Protein AF-A0A3R6ED76-F1 (afdb_monomer)

pLDDT: mean 78.4, std 20.8, range [27.22, 97.56]

Secondary structure (DSSP, 8-state):
-------------------------------------------SSSEEEEE-S-HHHHHHHHHHHHHHHGGGSEEEEESSHHHHHHHHHHH--SEEEEES--SSS-HHHHHHHS--TTSEEEEEESS-GGGHHHHHHHT-SEEEESS--HHHHHHHTT--------THHHHGGGTT-HHHHHHHHHHHHHHHHHHHHHHHHHHHSSS--HHHHHHHHHHHHHHHHHTT-TTHHHHHHTSTTTTTSS-HHHHHHHHHHHHHHHHHHHHHHHT-

Solvent-accessible surface area (backbone atoms only — not comparable to full-atom values): 16264 Å² total; per-residue (Å²): 135,79,86,92,81,91,87,84,88,85,91,85,90,85,86,83,83,90,89,80,91,84,87,84,90,80,94,72,87,79,74,82,78,78,77,80,71,79,72,66,60,84,64,88,48,59,28,37,37,40,39,34,64,52,63,67,59,43,51,51,52,52,52,52,50,42,71,76,48,47,89,72,40,50,78,46,81,26,61,48,69,69,55,42,55,50,43,48,70,76,67,60,40,18,34,34,43,34,38,38,82,42,93,90,58,44,31,71,62,48,50,69,73,52,94,47,95,77,28,52,33,30,39,29,39,78,64,68,79,83,52,50,83,50,44,57,72,52,66,32,76,50,74,50,49,53,89,71,55,72,55,61,55,20,57,72,62,40,41,79,61,77,53,66,50,41,54,67,63,61,44,60,78,26,81,81,41,70,66,53,33,46,53,55,49,58,48,52,55,49,56,52,48,56,47,44,52,56,51,52,57,45,71,70,42,96,65,70,55,60,71,62,49,7,59,46,22,56,66,42,44,63,57,38,59,60,22,58,38,91,40,60,68,42,28,52,50,35,13,72,92,37,43,83,81,57,55,71,71,56,52,57,50,42,49,49,52,42,48,50,53,47,52,52,46,51,50,54,59,75,75,104

Radius of gyration: 30.42 Å; Cα contacts (8 Å, |Δi|>4): 310; chains: 1; bounding box: 80×36×106 Å

Structure (mmCIF, N/CA/C/O backbone):
data_AF-A0A3R6ED76-F1
#
_entry.id   AF-A0A3R6ED76-F1
#
loop_
_atom_site.group_PDB
_atom_site.id
_atom_site.type_symbol
_atom_site.label_atom_id
_atom_site.label_alt_id
_atom_site.label_comp_id
_atom_site.label_asym_id
_atom_site.label_entity_id
_atom_site.label_seq_id
_atom_site.pdbx_PDB_ins_code
_atom_site.Cartn_x
_atom_site.Cartn_y
_atom_site.Cartn_z
_atom_site.occupancy
_atom_site.B_iso_or_equiv
_atom_site.auth_seq_id
_atom_site.auth_comp_id
_atom_site.auth_asym_id
_atom_site.auth_atom_id
_atom_site.pdbx_PDB_model_num
ATOM 1 N N . MET A 1 1 ? -46.376 7.591 -80.228 1.00 40.09 1 MET A N 1
ATOM 2 C CA . MET A 1 1 ? -45.382 7.466 -79.148 1.00 40.09 1 MET A CA 1
ATOM 3 C C . MET A 1 1 ? -46.003 8.119 -77.915 1.00 40.09 1 MET A C 1
ATOM 5 O O . MET A 1 1 ? -45.544 9.166 -77.484 1.00 40.09 1 MET A O 1
ATOM 9 N N . GLU A 1 2 ? -47.232 7.738 -77.541 1.00 35.59 2 GLU A N 1
ATOM 10 C CA . GLU A 1 2 ? -47.637 6.434 -76.946 1.00 35.59 2 GLU A CA 1
ATOM 11 C C . GLU A 1 2 ? -47.070 6.358 -75.518 1.00 35.59 2 GLU A C 1
ATOM 13 O O . GLU A 1 2 ? -45.856 6.309 -75.351 1.00 35.59 2 GLU A O 1
ATOM 18 N N . GLU A 1 3 ? -47.864 6.724 -74.507 1.00 31.62 3 GLU A N 1
ATOM 19 C CA . GLU A 1 3 ? -48.894 5.907 -73.812 1.00 31.62 3 GLU A CA 1
ATOM 20 C C . GLU A 1 3 ? -48.251 5.002 -72.739 1.00 31.62 3 GLU A C 1
ATOM 22 O O . GLU A 1 3 ? -47.270 4.330 -73.030 1.00 31.62 3 GLU A O 1
ATOM 27 N N . SER A 1 4 ? -48.607 5.004 -71.446 1.00 31.44 4 SER A N 1
ATOM 28 C CA . SER A 1 4 ? -49.873 5.166 -70.683 1.00 31.44 4 SER A CA 1
ATOM 29 C C . SER A 1 4 ? -50.381 3.815 -70.166 1.00 31.44 4 SER A C 1
ATOM 31 O O . SER A 1 4 ? -50.920 3.042 -70.947 1.00 31.44 4 SER A O 1
ATOM 33 N N . GLN A 1 5 ? -50.214 3.579 -68.856 1.00 33.00 5 GLN A N 1
ATOM 34 C CA . GLN A 1 5 ? -50.895 2.639 -67.928 1.00 33.00 5 GLN A CA 1
ATOM 35 C C . GLN A 1 5 ? -49.967 2.493 -66.697 1.00 3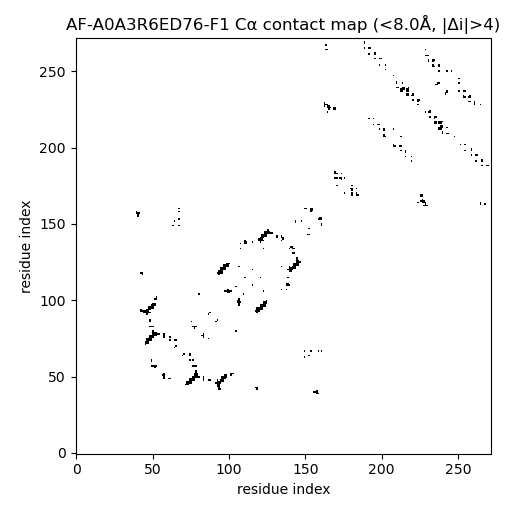3.00 5 GLN A C 1
ATOM 37 O O . GLN A 1 5 ? -48.760 2.360 -66.874 1.00 33.00 5 GLN A O 1
ATOM 42 N N . GLU A 1 6 ? -50.344 2.634 -65.422 1.00 33.19 6 GLU A N 1
ATOM 43 C CA . GLU A 1 6 ? -51.615 2.464 -64.688 1.00 33.19 6 GLU A CA 1
ATOM 44 C C . GLU A 1 6 ? -52.043 1.000 -64.475 1.00 33.19 6 GLU A C 1
ATOM 46 O O . GLU A 1 6 ? -52.633 0.397 -65.362 1.00 33.19 6 GLU A O 1
ATOM 51 N N . MET A 1 7 ? -51.771 0.451 -63.277 1.00 30.36 7 MET A N 1
ATOM 52 C CA . MET A 1 7 ? -52.770 -0.132 -62.351 1.00 30.36 7 MET A CA 1
ATOM 53 C C . MET A 1 7 ? -52.128 -0.807 -61.116 1.00 30.36 7 MET A C 1
ATOM 55 O O . MET A 1 7 ? -50.976 -1.232 -61.126 1.00 30.36 7 MET A O 1
ATOM 59 N N . ALA A 1 8 ? -52.927 -0.920 -60.054 1.00 32.34 8 ALA A N 1
ATOM 60 C CA . ALA A 1 8 ? -52.771 -1.766 -58.859 1.00 32.34 8 ALA A CA 1
ATOM 61 C C . ALA A 1 8 ? -54.209 -2.186 -58.428 1.00 32.34 8 ALA A C 1
ATOM 63 O O . ALA A 1 8 ? -55.141 -1.838 -59.158 1.00 32.34 8 ALA A O 1
ATOM 64 N N . PRO A 1 9 ? -54.494 -2.788 -57.251 1.00 48.16 9 PRO A N 1
ATOM 65 C CA . PRO A 1 9 ? -53.722 -3.663 -56.356 1.00 48.16 9 PRO A CA 1
ATOM 66 C C . PRO A 1 9 ? -54.467 -5.009 -56.074 1.00 48.16 9 PRO A C 1
ATOM 68 O O . PRO A 1 9 ? -55.555 -5.247 -56.589 1.00 48.16 9 PRO A O 1
ATOM 71 N N . SER A 1 10 ? -53.946 -5.852 -55.169 1.00 28.86 10 SER A N 1
ATOM 72 C CA . SER A 1 10 ? -54.725 -6.889 -54.444 1.00 28.86 10 SER A CA 1
ATOM 73 C C . SER A 1 10 ? -53.958 -7.323 -53.179 1.00 28.86 10 SER A C 1
ATOM 75 O O . SER A 1 10 ? -52.858 -7.851 -53.307 1.00 28.86 10 SER A O 1
ATOM 77 N N . GLU A 1 11 ? -54.324 -6.960 -51.943 1.00 29.72 11 GLU A N 1
ATOM 78 C CA . GLU A 1 11 ? -55.509 -7.324 -51.126 1.00 29.72 11 GLU A CA 1
ATOM 79 C C . GLU A 1 11 ? -55.620 -8.800 -50.678 1.00 29.72 11 GLU A C 1
ATOM 81 O O . GLU A 1 11 ? -56.288 -9.599 -51.326 1.00 29.72 11 GLU A O 1
ATOM 86 N N . VAL A 1 12 ? -55.098 -9.092 -49.475 1.00 30.53 12 VAL A N 1
ATOM 87 C CA . VAL A 1 12 ? -55.730 -9.903 -48.400 1.00 30.53 12 VAL A CA 1
ATOM 88 C C . VAL A 1 12 ? -55.232 -9.271 -47.077 1.00 30.53 12 VAL A C 1
ATOM 90 O O . VAL A 1 12 ? -54.021 -9.198 -46.910 1.00 30.53 12 VAL A O 1
ATOM 93 N N . LYS A 1 13 ? -55.978 -8.629 -46.158 1.00 29.70 13 LYS A N 1
ATOM 94 C CA . LYS A 1 13 ? -57.313 -8.796 -45.526 1.00 29.70 13 LYS A CA 1
ATOM 95 C C . LYS A 1 13 ? -57.444 -9.930 -44.493 1.00 29.70 13 LYS A C 1
ATOM 97 O O . LYS A 1 13 ? -58.075 -10.939 -44.797 1.00 29.70 13 LYS A O 1
ATOM 102 N N . HIS A 1 14 ? -57.030 -9.676 -43.243 1.00 30.52 14 HIS A N 1
ATOM 103 C CA . HIS A 1 14 ? -57.994 -9.473 -42.136 1.00 30.52 14 HIS A CA 1
ATOM 104 C C . HIS A 1 14 ? -57.372 -8.888 -40.847 1.00 30.52 14 HIS A C 1
ATOM 106 O O . HIS A 1 14 ? -56.314 -9.324 -40.409 1.00 30.52 14 HIS A O 1
ATOM 112 N N . ASP A 1 15 ? -58.096 -7.934 -40.257 1.00 34.16 15 ASP A N 1
ATOM 113 C CA . ASP A 1 15 ? -58.075 -7.502 -38.839 1.00 34.16 15 ASP A CA 1
ATOM 114 C C . ASP A 1 15 ? -59.202 -8.292 -38.085 1.00 34.16 15 ASP A C 1
ATOM 116 O O . ASP A 1 15 ? -59.874 -9.072 -38.779 1.00 34.16 15 ASP A O 1
ATOM 120 N N . PRO A 1 16 ? -59.505 -8.162 -36.760 1.00 39.00 16 PRO A N 1
ATOM 121 C CA . PRO A 1 16 ? -59.353 -6.971 -35.905 1.00 39.00 16 PRO A CA 1
ATOM 122 C C . PRO A 1 16 ? -58.839 -7.178 -34.450 1.00 39.00 16 PRO A C 1
ATOM 124 O O . PRO A 1 16 ? -58.625 -8.289 -33.968 1.00 39.00 16 PRO A O 1
ATOM 127 N N . SER A 1 17 ? -58.717 -6.044 -33.745 1.00 33.97 17 SER A N 1
ATOM 128 C CA . SER A 1 17 ? -58.561 -5.835 -32.281 1.00 33.97 17 SER A CA 1
ATOM 129 C C . SER A 1 17 ? -59.895 -6.072 -31.500 1.00 33.97 17 SER A C 1
ATOM 131 O O . SER A 1 17 ? -60.815 -6.607 -32.130 1.00 33.97 17 SER A O 1
ATOM 133 N N . PRO A 1 18 ? -60.112 -5.682 -30.204 1.00 42.22 18 PRO A N 1
ATOM 134 C CA . PRO A 1 18 ? -59.333 -4.882 -29.221 1.00 42.22 18 PRO A CA 1
ATOM 135 C C . PRO A 1 18 ? -58.827 -5.764 -28.035 1.00 42.22 18 PRO A C 1
ATOM 137 O O . PRO A 1 18 ? -58.246 -6.795 -28.352 1.00 42.22 18 PRO A O 1
ATOM 140 N N . ASP A 1 19 ? -58.892 -5.528 -26.706 1.00 27.22 19 ASP A N 1
ATOM 141 C CA . ASP A 1 19 ? -59.499 -4.540 -25.772 1.00 27.22 19 ASP A CA 1
ATOM 142 C C . ASP A 1 19 ? -58.931 -4.791 -24.338 1.00 27.22 19 ASP A C 1
ATOM 144 O O . ASP A 1 19 ? -58.593 -5.941 -24.062 1.00 27.22 19 ASP A O 1
ATOM 148 N N . SER A 1 20 ? -58.827 -3.892 -23.340 1.00 28.47 20 SER A N 1
ATOM 149 C CA . SER A 1 20 ? -58.635 -2.422 -23.222 1.00 28.47 20 SER A CA 1
ATOM 150 C C . SER A 1 20 ? -58.155 -2.089 -21.770 1.00 28.47 20 SER A C 1
ATOM 152 O O . SER A 1 20 ? -57.850 -3.020 -21.026 1.00 28.47 20 SER A O 1
ATOM 154 N N . ALA A 1 21 ? -58.116 -0.800 -21.358 1.00 30.56 21 ALA A N 1
ATOM 155 C CA . ALA A 1 21 ? -57.773 -0.280 -20.005 1.00 30.56 21 ALA A CA 1
ATOM 156 C C . ALA A 1 21 ? -56.323 -0.531 -19.498 1.00 30.56 21 ALA A C 1
ATOM 158 O O . ALA A 1 21 ? -55.644 -1.441 -19.949 1.00 30.56 21 ALA A O 1
ATOM 159 N N . GLN A 1 22 ? -55.783 0.142 -18.477 1.00 29.73 22 GLN A N 1
ATOM 160 C CA . GLN A 1 22 ? -55.690 1.547 -18.030 1.00 29.73 22 GLN A CA 1
ATOM 161 C C . GLN A 1 22 ? -54.836 1.526 -16.730 1.00 29.73 22 GLN A C 1
ATOM 163 O O . GLN A 1 22 ? -54.699 0.481 -16.103 1.00 29.73 22 GLN A O 1
ATOM 168 N N . ASP A 1 23 ? -54.333 2.693 -16.317 1.00 29.03 23 ASP A N 1
ATOM 169 C CA . ASP A 1 23 ? -53.875 3.046 -14.957 1.00 29.03 23 ASP A CA 1
ATOM 170 C C . ASP A 1 23 ? -52.508 2.584 -14.375 1.00 29.03 23 ASP A C 1
ATOM 172 O O . ASP A 1 23 ? -52.322 1.478 -13.882 1.00 29.03 23 ASP A O 1
ATOM 176 N N . LYS A 1 24 ? -51.656 3.619 -14.232 1.00 32.53 24 LYS A N 1
ATOM 177 C CA . LYS A 1 24 ? -50.989 4.093 -12.993 1.00 32.53 24 LYS A CA 1
ATOM 178 C C . LYS A 1 24 ? -49.644 3.517 -12.502 1.00 32.53 24 LYS A C 1
ATOM 180 O O . LYS A 1 24 ? -49.456 2.334 -12.279 1.00 32.53 24 LYS A O 1
ATOM 185 N N . GLU A 1 25 ? -48.784 4.496 -12.183 1.00 29.42 25 GLU A N 1
ATOM 186 C CA . GLU A 1 25 ? -47.885 4.589 -11.015 1.00 29.42 25 GLU A CA 1
ATOM 187 C C . GLU A 1 25 ? -46.897 3.438 -10.742 1.00 29.42 25 GLU A C 1
ATOM 189 O O . GLU A 1 25 ? -47.211 2.434 -10.116 1.00 29.42 25 GLU A O 1
ATOM 194 N N . GLY A 1 26 ? -45.629 3.674 -11.104 1.00 28.05 26 GLY A N 1
ATOM 195 C CA . GLY A 1 26 ? -44.508 2.781 -10.804 1.00 28.05 26 GLY A CA 1
ATOM 196 C C . GLY A 1 26 ? -43.153 3.461 -11.005 1.00 28.05 26 GLY A C 1
ATOM 197 O O . GLY A 1 26 ? -42.412 3.111 -11.919 1.00 28.05 26 GLY A O 1
ATOM 198 N N . GLN A 1 27 ? -42.827 4.460 -10.178 1.00 37.06 27 GLN A N 1
ATOM 199 C CA . GLN A 1 27 ? -41.458 4.984 -10.119 1.00 37.06 27 GLN A CA 1
ATOM 200 C C . GLN A 1 27 ? -40.532 3.896 -9.563 1.00 37.06 27 GLN A C 1
ATOM 202 O O . GLN A 1 27 ? -40.674 3.503 -8.408 1.00 37.06 27 GLN A O 1
ATOM 207 N N . ASN A 1 28 ? -39.554 3.450 -10.350 1.00 30.73 28 ASN A N 1
ATOM 208 C CA . ASN A 1 28 ? -38.395 2.747 -9.813 1.00 30.73 28 ASN A CA 1
ATOM 209 C C . ASN A 1 28 ? -37.126 3.199 -10.540 1.00 30.73 28 ASN A C 1
ATOM 211 O O . ASN A 1 28 ? -36.714 2.621 -11.547 1.00 30.73 28 ASN A O 1
ATOM 215 N N . SER A 1 29 ? -36.519 4.265 -10.019 1.00 33.53 29 SER A N 1
ATOM 216 C CA . SER A 1 29 ? -35.160 4.670 -10.373 1.00 33.53 29 SER A CA 1
ATOM 217 C C . SER A 1 29 ? -34.184 3.635 -9.812 1.00 33.53 29 SER A C 1
ATOM 219 O O . SER A 1 29 ? -33.650 3.817 -8.722 1.00 33.53 29 SER A O 1
ATOM 221 N N . GLY A 1 30 ? -33.990 2.537 -10.547 1.00 27.62 30 GLY A N 1
ATOM 222 C CA . GLY A 1 30 ? -33.110 1.430 -10.173 1.00 27.62 30 GLY A CA 1
ATOM 223 C C . GLY A 1 30 ? -31.644 1.855 -10.118 1.00 27.62 30 GLY A C 1
ATOM 224 O O . GLY A 1 30 ? -30.892 1.643 -11.069 1.00 27.62 30 GLY A O 1
ATOM 225 N N . SER A 1 31 ? -31.248 2.463 -9.000 1.00 28.12 31 SER A N 1
ATOM 226 C CA . SER A 1 31 ? -29.885 2.898 -8.723 1.00 28.12 31 SER A CA 1
ATOM 227 C C . SER A 1 31 ? -28.936 1.703 -8.754 1.00 28.12 31 SER A C 1
ATOM 229 O O . SER A 1 31 ? -28.898 0.912 -7.811 1.00 28.12 31 SER A O 1
ATOM 231 N N . HIS A 1 32 ? -28.141 1.599 -9.820 1.00 30.47 32 HIS A N 1
ATOM 232 C CA . HIS A 1 32 ? -26.943 0.765 -9.821 1.00 30.47 32 HIS A CA 1
ATOM 233 C C . HIS A 1 32 ? -25.927 1.382 -8.855 1.00 30.47 32 HIS A C 1
ATOM 235 O O . HIS A 1 32 ? -25.049 2.145 -9.254 1.00 30.47 32 HIS A O 1
ATOM 241 N N . GLN A 1 33 ? -26.063 1.055 -7.570 1.00 31.78 33 GLN A N 1
ATOM 242 C CA . GLN A 1 33 ? -24.955 1.153 -6.632 1.00 31.78 33 GLN A CA 1
ATOM 243 C C . GLN A 1 33 ? -23.963 0.049 -6.997 1.00 31.78 33 GLN A C 1
ATOM 245 O O . GLN A 1 33 ? -24.052 -1.075 -6.507 1.00 31.78 33 GLN A O 1
ATOM 250 N N . VAL A 1 34 ? -23.039 0.365 -7.903 1.00 31.84 34 VAL A N 1
ATOM 251 C CA . VAL A 1 34 ? -21.821 -0.426 -8.057 1.00 31.84 34 VAL A CA 1
ATOM 252 C C . VAL A 1 34 ? -20.952 -0.086 -6.854 1.00 31.84 34 VAL A C 1
ATOM 254 O O . VAL A 1 34 ? -20.242 0.915 -6.836 1.00 31.84 34 VAL A O 1
ATOM 257 N N . THR A 1 35 ? -21.079 -0.880 -5.794 1.00 29.72 35 THR A N 1
ATOM 258 C CA . THR A 1 35 ? -20.133 -0.849 -4.681 1.00 29.72 35 THR A CA 1
ATOM 259 C C . THR A 1 35 ? -18.843 -1.502 -5.161 1.00 29.72 35 THR A C 1
ATOM 261 O O . THR A 1 35 ? -18.688 -2.719 -5.039 1.00 29.72 35 THR A O 1
AT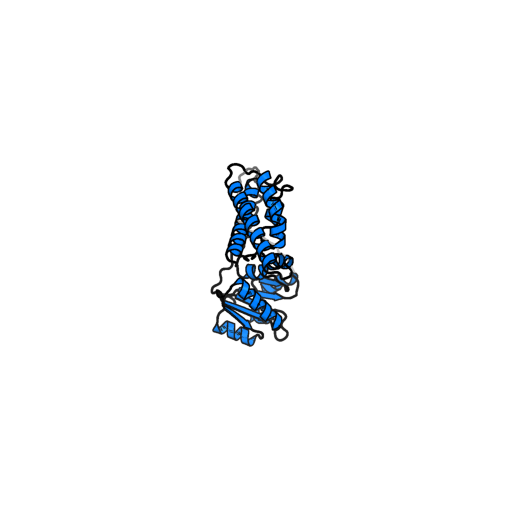OM 264 N N . ASP A 1 36 ? -17.945 -0.700 -5.737 1.00 31.45 36 ASP A N 1
ATOM 265 C CA . ASP A 1 36 ? -16.600 -1.115 -6.149 1.00 31.45 36 ASP A CA 1
ATOM 266 C C . ASP A 1 36 ? -15.732 -1.429 -4.921 1.00 31.45 36 ASP A C 1
ATOM 268 O O . ASP A 1 36 ? -14.812 -0.704 -4.542 1.00 31.45 36 ASP A O 1
ATOM 272 N N . ILE A 1 37 ? -16.028 -2.566 -4.290 1.00 33.97 37 ILE A N 1
ATOM 273 C CA . ILE A 1 37 ? -15.099 -3.262 -3.410 1.00 33.97 37 ILE A CA 1
ATOM 274 C C . ILE A 1 37 ? -13.926 -3.667 -4.307 1.00 33.97 37 ILE A C 1
ATOM 276 O O . ILE A 1 37 ? -14.020 -4.678 -5.007 1.00 33.97 37 ILE A O 1
ATOM 280 N N . LYS A 1 38 ? -12.845 -2.867 -4.318 1.00 41.16 38 LYS A N 1
ATOM 281 C CA . LYS A 1 38 ? -11.581 -3.192 -5.004 1.00 41.16 38 LYS A CA 1
ATOM 282 C C . LYS A 1 38 ? -11.187 -4.621 -4.617 1.00 41.16 38 LYS A C 1
ATOM 284 O O . LYS A 1 38 ? -10.713 -4.863 -3.506 1.00 41.16 38 LYS A O 1
ATOM 289 N N . LYS A 1 39 ? -11.416 -5.586 -5.513 1.00 44.25 39 LYS A N 1
ATOM 290 C CA . LYS A 1 39 ? -11.071 -6.982 -5.244 1.00 44.25 39 LYS A CA 1
ATOM 291 C C . LYS A 1 39 ? -9.547 -7.063 -5.179 1.00 44.25 39 LYS A C 1
ATOM 293 O O . LYS A 1 39 ? -8.888 -6.766 -6.171 1.00 44.25 39 LYS A O 1
ATOM 298 N N . LYS A 1 40 ? -9.013 -7.452 -4.016 1.00 58.81 40 LYS A N 1
ATOM 299 C CA . LYS A 1 40 ? -7.576 -7.664 -3.781 1.00 58.81 40 LYS A CA 1
ATOM 300 C C . LYS A 1 40 ? -6.991 -8.478 -4.955 1.00 58.81 40 LYS A C 1
ATOM 302 O O . LYS A 1 40 ? -7.514 -9.569 -5.201 1.00 58.81 40 LYS A O 1
ATOM 307 N N . PRO A 1 41 ? -6.002 -7.966 -5.712 1.00 71.25 41 PRO A N 1
ATOM 308 C CA . PRO A 1 41 ? -5.475 -8.668 -6.877 1.00 71.25 41 PRO A CA 1
ATOM 309 C C . PRO A 1 41 ? -4.875 -10.026 -6.488 1.00 71.25 41 PRO A C 1
ATOM 311 O O . PRO A 1 41 ? -4.123 -10.151 -5.522 1.00 71.25 41 PRO A O 1
ATOM 314 N N . GLU A 1 42 ? -5.248 -11.058 -7.244 1.00 76.94 42 GLU A N 1
ATOM 315 C CA . GLU A 1 42 ? -4.829 -12.447 -7.047 1.00 76.94 42 GLU A CA 1
ATOM 316 C C . GLU A 1 42 ? -3.791 -12.805 -8.119 1.00 76.94 42 GLU A C 1
ATOM 318 O O . GLU A 1 42 ? -4.134 -13.055 -9.274 1.00 76.94 42 GLU A O 1
ATOM 323 N N . PHE A 1 43 ? -2.513 -12.818 -7.741 1.00 87.12 43 PHE A N 1
ATOM 324 C CA . PHE A 1 43 ? -1.406 -13.093 -8.658 1.00 87.12 43 PHE A CA 1
ATOM 325 C C . PHE A 1 43 ? -1.118 -14.594 -8.783 1.00 87.12 43 PHE A C 1
ATOM 327 O O . PHE A 1 43 ? -1.117 -15.329 -7.796 1.00 87.12 43 PHE A O 1
ATOM 334 N N . ALA A 1 44 ? -0.809 -15.054 -10.000 1.00 85.50 44 ALA A N 1
ATOM 335 C CA . ALA A 1 44 ? -0.519 -16.466 -10.276 1.00 85.50 44 ALA A CA 1
ATOM 336 C C . ALA A 1 44 ? 0.779 -16.978 -9.612 1.00 85.50 44 ALA A C 1
ATOM 338 O O . ALA A 1 44 ? 0.951 -18.185 -9.431 1.00 85.50 44 ALA A O 1
ATOM 339 N N . ASN A 1 45 ? 1.701 -16.076 -9.265 1.00 91.00 45 ASN A N 1
ATOM 340 C CA . ASN A 1 45 ? 2.903 -16.341 -8.480 1.00 91.00 45 ASN A CA 1
ATOM 341 C C . ASN A 1 45 ? 3.424 -15.039 -7.838 1.00 91.00 45 ASN A C 1
ATOM 343 O O . ASN A 1 45 ? 3.016 -13.945 -8.215 1.00 91.00 45 ASN A O 1
ATOM 347 N N . HIS A 1 46 ? 4.358 -15.156 -6.893 1.00 93.88 46 HIS A N 1
ATOM 348 C CA . HIS A 1 46 ? 5.000 -14.012 -6.241 1.00 93.88 46 HIS A CA 1
ATOM 349 C C . HIS A 1 46 ? 6.300 -13.599 -6.958 1.00 93.88 46 HIS A C 1
ATOM 351 O O . HIS A 1 46 ? 7.389 -13.651 -6.384 1.00 93.88 46 HIS A O 1
ATOM 357 N N . LYS A 1 47 ? 6.210 -13.219 -8.238 1.00 96.25 47 LYS A N 1
ATOM 358 C CA . LYS A 1 47 ? 7.339 -12.667 -9.008 1.00 96.25 47 LYS A CA 1
ATOM 359 C C . LYS A 1 47 ? 6.963 -11.340 -9.662 1.00 96.25 47 LYS A C 1
ATOM 361 O O . LYS A 1 47 ? 5.951 -11.261 -10.358 1.00 96.25 47 LYS A O 1
ATOM 366 N N . ILE A 1 48 ? 7.821 -10.338 -9.476 1.00 96.88 48 ILE A N 1
ATOM 367 C CA . ILE A 1 48 ? 7.706 -9.003 -10.076 1.00 96.88 48 ILE A CA 1
ATOM 368 C C . ILE A 1 48 ? 8.858 -8.803 -11.055 1.00 96.88 48 ILE A C 1
ATOM 370 O O . ILE A 1 48 ? 10.014 -8.983 -10.676 1.00 96.88 48 ILE A O 1
ATOM 374 N N . LEU A 1 49 ? 8.564 -8.374 -12.278 1.00 97.44 49 LEU A N 1
ATOM 375 C CA . LEU A 1 49 ? 9.547 -7.765 -13.173 1.00 97.44 49 LEU A CA 1
ATOM 376 C C . LEU A 1 49 ? 9.405 -6.241 -13.112 1.00 97.44 49 LEU A C 1
ATOM 378 O O . LEU A 1 49 ? 8.303 -5.723 -13.259 1.00 97.44 49 LEU A O 1
ATOM 382 N N . ILE A 1 50 ? 10.508 -5.523 -12.922 1.00 97.25 50 ILE A N 1
ATOM 383 C CA . ILE A 1 50 ? 10.554 -4.065 -13.060 1.00 97.25 50 ILE A CA 1
ATOM 384 C C . ILE A 1 50 ? 11.486 -3.668 -14.209 1.00 97.25 50 ILE A C 1
ATOM 386 O O . ILE A 1 50 ? 12.593 -4.202 -14.327 1.00 97.25 50 ILE A O 1
ATOM 390 N N . LEU A 1 51 ? 11.014 -2.756 -15.062 1.00 95.44 51 LEU A N 1
ATOM 391 C CA . LEU A 1 51 ? 11.730 -2.235 -16.227 1.00 95.44 51 LEU A CA 1
ATOM 392 C C . LEU A 1 51 ? 11.710 -0.701 -16.231 1.00 95.44 51 LEU A C 1
ATOM 394 O O . LEU A 1 51 ? 10.644 -0.092 -16.317 1.00 95.44 51 LEU A O 1
ATOM 398 N N . ASP A 1 52 ? 12.899 -0.112 -16.131 1.00 92.12 52 ASP A N 1
ATOM 399 C CA . ASP A 1 52 ? 13.173 1.331 -16.086 1.00 92.12 52 ASP A CA 1
ATOM 400 C C . ASP A 1 52 ? 14.647 1.529 -16.501 1.00 92.12 52 ASP A C 1
ATOM 402 O O . ASP A 1 52 ? 15.519 0.825 -15.977 1.00 92.12 52 ASP A O 1
ATOM 406 N N . ASP A 1 53 ? 14.952 2.397 -17.473 1.00 90.56 53 ASP A N 1
ATOM 407 C CA . ASP A 1 53 ? 16.335 2.576 -17.948 1.00 90.56 53 ASP A CA 1
ATOM 408 C C . ASP A 1 53 ? 17.187 3.449 -17.010 1.00 90.56 53 ASP A C 1
ATOM 410 O O . ASP A 1 53 ? 18.418 3.302 -16.971 1.00 90.56 53 ASP A O 1
ATOM 414 N N . ASP A 1 54 ? 16.550 4.275 -16.170 1.00 90.12 54 ASP A N 1
ATOM 415 C CA . ASP A 1 54 ? 17.227 4.995 -15.099 1.00 90.12 54 ASP A CA 1
ATOM 416 C C . ASP A 1 54 ? 17.540 4.040 -13.941 1.00 90.12 54 ASP A C 1
ATOM 418 O O . ASP A 1 54 ? 16.717 3.697 -13.090 1.00 90.12 54 ASP A O 1
ATOM 422 N N . LYS A 1 55 ? 18.814 3.652 -13.871 1.00 89.81 55 LYS A N 1
ATOM 423 C CA . LYS A 1 55 ? 19.351 2.742 -12.853 1.00 89.81 55 LYS A CA 1
ATOM 424 C C . LYS A 1 55 ? 19.127 3.222 -11.416 1.00 89.81 55 LYS A C 1
ATOM 426 O O . LYS A 1 55 ? 19.076 2.375 -10.527 1.00 89.81 55 LYS A O 1
ATOM 431 N N . LEU A 1 56 ? 18.992 4.528 -11.168 1.00 84.94 56 LEU A N 1
ATOM 432 C CA . LEU A 1 56 ? 18.688 5.062 -9.839 1.00 84.94 56 LEU A CA 1
ATOM 433 C C . LEU A 1 56 ? 17.203 4.882 -9.496 1.00 84.94 56 LEU A C 1
ATOM 435 O O . LEU A 1 56 ? 16.888 4.472 -8.378 1.00 84.94 56 LEU A O 1
ATOM 439 N N . GLN A 1 57 ? 16.302 5.131 -10.452 1.00 86.56 57 GLN A N 1
ATOM 440 C CA . GLN A 1 57 ? 14.864 4.886 -10.284 1.00 86.56 57 GLN A CA 1
ATOM 441 C C . GLN A 1 57 ? 14.578 3.385 -10.133 1.00 86.56 57 GLN A C 1
ATOM 443 O O . GLN A 1 57 ? 13.881 2.986 -9.201 1.00 86.56 57 GLN A O 1
ATOM 448 N N . LEU A 1 58 ? 15.217 2.547 -10.955 1.00 91.75 58 LEU A N 1
ATOM 449 C CA . LEU A 1 58 ? 15.155 1.087 -10.880 1.00 91.75 58 LEU A CA 1
ATOM 450 C C . LEU A 1 58 ? 15.625 0.549 -9.513 1.00 91.75 58 LEU A C 1
ATOM 452 O O . LEU A 1 58 ? 14.954 -0.292 -8.913 1.00 91.75 58 LEU A O 1
ATOM 456 N N . GLN A 1 59 ? 16.750 1.054 -8.986 1.00 86.56 59 GLN A N 1
ATOM 457 C CA . GLN A 1 59 ? 17.254 0.683 -7.655 1.00 86.56 59 GLN A CA 1
ATOM 458 C C . GLN A 1 59 ? 16.329 1.146 -6.524 1.00 86.56 59 GLN A C 1
ATOM 460 O O . GLN A 1 59 ? 16.086 0.384 -5.585 1.00 86.56 59 GLN A O 1
ATOM 465 N N . LEU A 1 60 ? 15.791 2.367 -6.610 1.00 83.94 60 LEU A N 1
ATOM 466 C CA . LEU A 1 60 ? 14.836 2.883 -5.631 1.00 83.94 60 LEU A CA 1
ATOM 467 C C . LEU A 1 60 ? 13.555 2.038 -5.619 1.00 83.94 60 LEU A C 1
ATOM 469 O O . LEU A 1 60 ? 13.124 1.608 -4.553 1.00 83.94 60 LEU A O 1
ATOM 473 N N . LEU A 1 61 ? 12.992 1.730 -6.789 1.00 90.94 61 LEU A N 1
ATOM 474 C CA . LEU A 1 61 ? 11.812 0.878 -6.927 1.00 90.94 61 LEU A CA 1
ATOM 475 C C . LEU A 1 61 ? 12.060 -0.539 -6.385 1.00 90.94 61 LEU A C 1
ATOM 477 O O . LEU A 1 61 ? 11.210 -1.077 -5.678 1.00 90.94 61 LEU A O 1
ATOM 481 N N . GLN A 1 62 ? 13.233 -1.128 -6.639 1.00 91.25 62 GLN A N 1
ATOM 482 C CA . GLN A 1 62 ? 13.599 -2.435 -6.083 1.00 91.25 62 GLN A CA 1
ATOM 483 C C . GLN A 1 62 ? 13.660 -2.414 -4.543 1.00 91.25 62 GLN A C 1
ATOM 485 O O . GLN A 1 62 ? 13.184 -3.345 -3.892 1.00 91.25 62 GLN A O 1
ATOM 490 N N . GLU A 1 63 ? 14.207 -1.348 -3.951 1.00 83.62 63 GLU A N 1
ATOM 491 C CA . GLU A 1 63 ? 14.244 -1.138 -2.498 1.00 83.62 63 GLU A CA 1
ATOM 492 C C . GLU A 1 63 ? 12.837 -0.915 -1.912 1.00 83.62 63 GLU A C 1
ATOM 494 O O . GLU A 1 63 ? 12.517 -1.489 -0.870 1.00 83.62 63 GLU A O 1
ATOM 499 N N . MET A 1 64 ? 11.979 -0.141 -2.590 1.00 85.50 64 MET A N 1
ATOM 500 C CA . MET A 1 64 ? 10.578 0.068 -2.200 1.00 85.50 64 MET A CA 1
ATOM 501 C C . MET A 1 64 ? 9.800 -1.252 -2.198 1.00 85.50 64 MET A C 1
ATOM 503 O O . MET A 1 64 ? 9.201 -1.610 -1.185 1.00 85.50 64 MET A O 1
ATOM 507 N N . LEU A 1 65 ? 9.875 -2.020 -3.289 1.00 89.56 65 LEU A N 1
ATOM 508 C CA . LEU A 1 65 ? 9.221 -3.324 -3.390 1.00 89.56 65 LEU A CA 1
ATOM 509 C C . LEU A 1 65 ? 9.717 -4.286 -2.306 1.00 89.56 65 LEU A C 1
ATOM 511 O O . LEU A 1 65 ? 8.889 -4.863 -1.605 1.00 89.56 65 LEU A O 1
ATOM 515 N N . ARG A 1 66 ? 11.038 -4.403 -2.085 1.00 86.25 66 ARG A N 1
ATOM 516 C CA . ARG A 1 66 ? 11.600 -5.281 -1.037 1.00 86.25 66 ARG A CA 1
ATOM 517 C C . ARG A 1 66 ? 11.102 -4.920 0.369 1.00 86.25 66 ARG A C 1
ATOM 519 O O . ARG A 1 66 ? 10.951 -5.810 1.199 1.00 86.25 66 ARG A O 1
ATOM 526 N N . ARG A 1 67 ? 10.816 -3.643 0.652 1.00 80.25 67 ARG A N 1
ATOM 527 C CA . ARG A 1 67 ? 10.237 -3.209 1.941 1.00 80.25 67 ARG A CA 1
ATOM 528 C C . ARG A 1 67 ? 8.767 -3.593 2.103 1.00 80.25 67 ARG A C 1
ATOM 530 O O . ARG A 1 67 ? 8.355 -3.859 3.226 1.00 80.25 67 ARG A O 1
ATOM 537 N N . ILE A 1 68 ? 8.006 -3.633 1.010 1.00 83.31 68 ILE A N 1
ATOM 538 C CA . ILE A 1 68 ? 6.581 -3.999 1.003 1.00 83.31 68 ILE A CA 1
ATOM 539 C C . ILE A 1 68 ? 6.406 -5.527 1.053 1.00 83.31 68 ILE A C 1
ATOM 541 O O . ILE A 1 68 ? 5.565 -6.028 1.795 1.00 83.31 68 ILE A O 1
ATOM 545 N N . VAL A 1 69 ? 7.208 -6.278 0.288 1.00 83.94 69 VAL A N 1
ATOM 546 C CA . VAL A 1 69 ? 7.039 -7.736 0.098 1.00 83.94 69 VAL A CA 1
ATOM 547 C C . VAL A 1 69 ? 7.975 -8.609 0.945 1.00 83.94 69 VAL A C 1
ATOM 549 O O . VAL A 1 69 ? 7.745 -9.816 1.075 1.00 83.94 69 VAL A O 1
ATOM 552 N N . GLY A 1 70 ? 9.046 -8.040 1.506 1.00 82.50 70 GLY A N 1
ATOM 553 C CA . GLY A 1 70 ? 10.120 -8.808 2.144 1.00 82.50 70 GLY A CA 1
ATOM 554 C C . GLY A 1 70 ? 10.725 -9.847 1.193 1.00 82.50 70 GLY A C 1
ATOM 555 O O . GLY A 1 70 ? 10.853 -9.607 -0.005 1.00 82.50 70 GLY A O 1
ATOM 556 N N . ASP A 1 71 ? 11.038 -11.031 1.718 1.00 82.06 71 ASP A N 1
ATOM 557 C CA . ASP A 1 71 ? 11.522 -12.173 0.927 1.00 82.06 71 ASP A CA 1
ATOM 558 C C . ASP A 1 71 ? 10.381 -13.029 0.328 1.00 82.06 71 ASP A C 1
ATOM 560 O O . ASP A 1 71 ? 10.630 -14.110 -0.206 1.00 82.06 71 ASP A O 1
ATOM 564 N N . THR A 1 72 ? 9.113 -12.599 0.438 1.00 85.12 72 THR A N 1
ATOM 565 C CA . THR A 1 72 ? 7.960 -13.406 -0.024 1.00 85.12 72 THR A CA 1
ATOM 566 C C . THR A 1 72 ? 7.704 -13.311 -1.530 1.00 85.12 72 THR A C 1
ATOM 568 O O . THR A 1 72 ? 7.075 -14.211 -2.089 1.00 85.12 72 THR A O 1
ATOM 571 N N . TRP A 1 73 ? 8.231 -12.271 -2.188 1.00 92.81 73 TRP A N 1
ATOM 572 C CA . TRP A 1 73 ? 8.233 -12.115 -3.643 1.00 92.81 73 TRP A CA 1
ATOM 573 C C . TRP A 1 73 ? 9.657 -12.001 -4.190 1.00 92.81 73 TRP A C 1
ATOM 575 O O . TRP A 1 73 ? 10.534 -11.390 -3.581 1.00 92.81 73 TRP A O 1
ATOM 585 N N . GLN A 1 74 ? 9.868 -12.517 -5.399 1.00 95.38 74 GLN A N 1
ATOM 586 C CA . GLN A 1 74 ? 11.118 -12.370 -6.140 1.00 95.38 74 GLN A CA 1
ATOM 587 C C . GLN A 1 74 ? 11.026 -11.167 -7.092 1.00 95.38 74 GLN A C 1
ATOM 589 O O . GLN A 1 74 ? 10.197 -11.158 -8.002 1.00 95.38 74 GLN A O 1
ATOM 594 N N . VAL A 1 75 ? 11.879 -10.156 -6.892 1.00 96.19 75 VAL A N 1
ATOM 595 C CA . VAL A 1 75 ? 11.926 -8.944 -7.732 1.00 96.19 75 VAL A CA 1
ATOM 596 C C . VAL A 1 75 ? 13.085 -9.028 -8.723 1.00 96.19 75 VAL A C 1
ATOM 598 O O . VAL A 1 75 ? 14.253 -9.003 -8.330 1.00 96.19 75 VAL A O 1
ATOM 601 N N . PHE A 1 76 ? 12.757 -9.086 -10.010 1.00 97.56 76 PHE A N 1
ATOM 602 C CA . PHE A 1 76 ? 13.698 -9.028 -11.124 1.00 97.56 76 PHE A CA 1
ATOM 603 C C . PHE A 1 76 ? 13.776 -7.592 -11.643 1.00 97.56 76 PHE A C 1
ATOM 605 O O . PHE A 1 76 ? 12.755 -7.021 -12.015 1.00 97.56 76 PHE A O 1
ATOM 612 N N . ALA A 1 77 ? 14.975 -7.014 -11.678 1.00 96.56 77 ALA A N 1
ATOM 613 C CA . ALA A 1 77 ? 15.197 -5.650 -12.144 1.00 96.56 77 ALA A CA 1
ATOM 614 C C . ALA A 1 77 ? 15.982 -5.646 -13.461 1.00 96.56 77 ALA A C 1
ATOM 616 O O . ALA A 1 77 ? 17.100 -6.160 -13.520 1.00 96.56 77 ALA A O 1
ATOM 617 N N . CYS A 1 78 ? 15.403 -5.050 -14.502 1.00 95.69 78 CYS A N 1
ATOM 618 C CA . CYS A 1 78 ? 16.000 -4.929 -15.828 1.00 95.69 78 CYS A CA 1
ATOM 619 C C . CYS A 1 78 ? 16.086 -3.453 -16.224 1.00 95.69 78 CYS A C 1
ATOM 621 O O . CYS A 1 78 ? 15.106 -2.729 -16.096 1.00 95.69 78 CYS A O 1
ATOM 623 N N . ASN A 1 79 ? 17.236 -3.015 -16.746 1.00 93.00 79 ASN A N 1
ATOM 624 C CA . ASN A 1 79 ? 17.403 -1.648 -17.261 1.00 93.00 79 ASN A CA 1
ATOM 625 C C . ASN A 1 79 ? 17.421 -1.570 -18.802 1.00 93.00 79 ASN A C 1
ATOM 627 O O . ASN A 1 79 ? 17.687 -0.510 -19.362 1.00 93.00 79 ASN A O 1
ATOM 631 N N . HIS A 1 80 ? 17.181 -2.696 -19.482 1.00 90.94 80 HIS A N 1
ATOM 632 C CA . HIS A 1 80 ? 17.036 -2.791 -20.934 1.00 90.94 80 HIS A CA 1
ATOM 633 C C . HIS A 1 80 ? 15.935 -3.798 -21.294 1.00 90.94 80 HIS A C 1
ATOM 635 O O . HIS A 1 80 ? 15.748 -4.821 -20.628 1.00 90.94 80 HIS A O 1
ATOM 641 N N . VAL A 1 81 ? 15.252 -3.544 -22.413 1.00 89.12 81 VAL A N 1
ATOM 642 C CA . VAL A 1 81 ? 14.154 -4.376 -22.941 1.00 89.12 81 VAL A CA 1
ATOM 643 C C . VAL A 1 81 ? 14.574 -5.830 -23.182 1.00 89.12 81 VAL A C 1
ATOM 645 O O . VAL A 1 81 ? 13.804 -6.744 -22.902 1.00 89.12 81 VAL A O 1
ATOM 648 N N . MET A 1 82 ? 15.792 -6.077 -23.674 1.00 89.12 82 MET A N 1
ATOM 649 C CA . MET A 1 82 ? 16.254 -7.439 -23.988 1.00 89.12 82 MET A CA 1
ATOM 650 C C . MET A 1 82 ? 16.385 -8.327 -22.742 1.00 89.12 82 MET A C 1
ATOM 652 O O . MET A 1 82 ? 16.055 -9.516 -22.795 1.00 89.12 82 MET A O 1
ATOM 656 N N . ASP A 1 83 ? 16.804 -7.753 -21.613 1.00 92.75 83 ASP A N 1
ATOM 657 C CA . ASP A 1 83 ? 16.882 -8.459 -20.332 1.00 92.75 83 ASP A CA 1
ATOM 658 C C . ASP A 1 83 ? 15.478 -8.711 -19.762 1.00 92.75 83 ASP A C 1
ATOM 660 O O . ASP A 1 83 ? 15.195 -9.799 -19.254 1.00 92.75 83 ASP A O 1
ATOM 664 N N . ALA A 1 84 ? 14.564 -7.748 -19.926 1.00 93.31 84 ALA A N 1
ATOM 665 C CA . ALA A 1 84 ? 13.162 -7.899 -19.546 1.00 93.31 84 ALA A CA 1
ATOM 666 C C . ALA A 1 84 ? 12.456 -8.995 -20.367 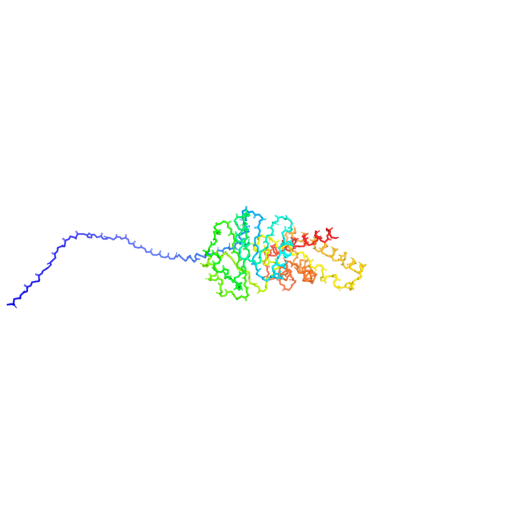1.00 93.31 84 ALA A C 1
ATOM 668 O O . ALA A 1 84 ? 11.818 -9.867 -19.787 1.00 93.31 84 ALA A O 1
ATOM 669 N N . LEU A 1 85 ? 12.630 -9.031 -21.694 1.00 92.12 85 LEU A N 1
ATOM 670 C CA . LEU A 1 85 ? 12.102 -10.093 -22.567 1.00 92.12 85 LEU A CA 1
ATOM 671 C C . LEU A 1 85 ? 12.671 -11.479 -22.216 1.00 92.12 85 LEU A C 1
ATOM 673 O O . LEU A 1 85 ? 11.942 -12.473 -22.221 1.00 92.12 85 LEU A O 1
ATOM 677 N N . THR A 1 86 ? 13.958 -11.546 -21.867 1.00 94.06 86 THR A N 1
ATOM 678 C CA . THR A 1 86 ? 14.610 -12.785 -21.411 1.00 94.06 86 THR A CA 1
ATOM 679 C C . THR A 1 86 ? 14.042 -13.248 -20.066 1.00 94.06 86 THR A C 1
ATOM 681 O O . THR A 1 86 ? 13.744 -14.431 -19.892 1.00 94.06 86 THR A O 1
ATOM 684 N N . THR A 1 87 ? 13.818 -12.318 -19.135 1.00 95.50 87 THR A N 1
ATOM 685 C CA . THR A 1 87 ? 13.178 -12.585 -17.838 1.00 95.50 87 THR A CA 1
ATOM 686 C C . THR A 1 87 ? 11.729 -13.039 -18.004 1.00 95.50 87 THR A C 1
ATOM 688 O O . THR A 1 87 ? 11.345 -14.053 -17.429 1.00 95.50 87 THR A O 1
ATOM 691 N N . LEU A 1 88 ? 10.937 -12.363 -18.846 1.00 94.56 88 LEU A N 1
ATOM 692 C CA . LEU A 1 88 ? 9.559 -12.754 -19.167 1.00 94.56 88 LEU A CA 1
ATOM 693 C C . LEU A 1 88 ? 9.495 -14.203 -19.661 1.00 94.56 88 LEU A C 1
ATOM 695 O O . LEU A 1 88 ? 8.664 -14.973 -19.185 1.00 94.56 88 LEU A O 1
ATOM 699 N N . HIS A 1 89 ? 10.397 -14.596 -20.567 1.00 92.62 89 HIS A N 1
ATOM 700 C CA . HIS A 1 89 ? 10.446 -15.963 -21.084 1.00 92.62 89 HIS A CA 1
ATOM 701 C C . HIS A 1 89 ? 10.810 -16.996 -20.006 1.00 92.62 89 HIS A C 1
ATOM 703 O O . HIS A 1 89 ? 10.095 -17.987 -19.849 1.00 92.62 89 HIS A O 1
ATOM 709 N N . ASN A 1 90 ? 11.898 -16.766 -19.267 1.00 95.25 90 ASN A N 1
ATOM 710 C CA . ASN A 1 90 ? 12.456 -17.749 -18.335 1.00 95.25 90 ASN A CA 1
ATOM 711 C C . ASN A 1 90 ? 11.666 -17.865 -17.023 1.00 95.25 90 ASN A C 1
ATOM 713 O O . ASN A 1 90 ? 11.503 -18.962 -16.494 1.00 95.25 90 ASN A O 1
ATOM 717 N N . GLU A 1 91 ? 11.205 -16.737 -16.481 1.00 96.12 91 GLU A N 1
ATOM 718 C CA . GLU A 1 91 ? 10.738 -16.647 -15.095 1.00 96.12 91 GLU A CA 1
ATOM 719 C C . GLU A 1 91 ? 9.216 -16.573 -14.964 1.00 96.12 91 GLU A C 1
ATOM 721 O O . GLU A 1 91 ? 8.705 -16.925 -13.898 1.00 96.12 91 GLU A O 1
ATOM 726 N N . GLN A 1 92 ? 8.509 -16.175 -16.031 1.00 94.81 92 GLN A N 1
ATOM 727 C CA . GLN A 1 92 ? 7.043 -16.059 -16.095 1.00 94.81 92 GLN A CA 1
ATOM 728 C C . GLN A 1 92 ? 6.458 -15.264 -14.901 1.00 94.81 92 GLN A C 1
ATOM 730 O O . GLN A 1 92 ? 5.710 -15.824 -14.091 1.00 94.81 92 GLN A O 1
ATOM 735 N N . PRO A 1 93 ? 6.836 -13.981 -14.726 1.00 96.25 93 PRO A N 1
ATOM 736 C CA . PRO A 1 93 ? 6.346 -13.164 -13.621 1.00 96.25 93 PRO A CA 1
ATOM 737 C C . PRO A 1 93 ? 4.839 -12.905 -13.725 1.00 96.25 93 PRO A C 1
ATOM 739 O O . PRO A 1 93 ? 4.299 -12.798 -14.823 1.00 96.25 93 PRO A O 1
ATOM 742 N N . ALA A 1 94 ? 4.158 -12.796 -12.582 1.00 95.62 94 ALA A N 1
ATOM 743 C CA . ALA A 1 94 ? 2.725 -12.488 -12.538 1.00 95.62 94 ALA A CA 1
ATOM 744 C C . ALA A 1 94 ? 2.423 -10.978 -12.535 1.00 95.62 94 ALA A C 1
ATOM 746 O O . ALA A 1 94 ? 1.297 -10.588 -12.838 1.00 95.62 94 ALA A O 1
ATOM 747 N N . LEU A 1 95 ? 3.416 -10.141 -12.217 1.00 95.94 95 LEU A N 1
ATOM 748 C CA . LEU A 1 95 ? 3.336 -8.681 -12.257 1.00 95.94 95 LEU A CA 1
ATOM 749 C C . LEU A 1 95 ? 4.546 -8.102 -13.002 1.00 95.94 95 LEU A C 1
ATOM 751 O O . LEU A 1 95 ? 5.688 -8.486 -12.735 1.00 95.94 95 LEU A O 1
ATOM 755 N N . MET A 1 96 ? 4.304 -7.132 -13.880 1.00 96.62 96 MET A N 1
ATOM 756 C CA . MET A 1 96 ? 5.332 -6.288 -14.482 1.00 96.62 96 MET A CA 1
ATOM 757 C C . MET A 1 96 ? 5.033 -4.807 -14.221 1.00 96.62 96 MET A C 1
ATOM 759 O O . MET A 1 96 ? 3.942 -4.336 -14.532 1.00 96.62 96 MET A O 1
ATOM 763 N N . LEU A 1 97 ? 6.009 -4.068 -13.690 1.00 96.25 97 LEU A N 1
ATOM 764 C CA . LEU A 1 97 ? 5.994 -2.602 -13.641 1.00 96.25 97 LEU A CA 1
ATOM 765 C C . LEU A 1 97 ? 6.936 -2.084 -14.735 1.00 96.25 97 LEU A C 1
ATOM 767 O O . LEU A 1 97 ? 8.111 -2.457 -14.756 1.00 96.25 97 LEU A O 1
ATOM 771 N N . MET A 1 98 ? 6.438 -1.261 -15.654 1.00 95.12 98 MET A N 1
ATOM 772 C CA . MET A 1 98 ? 7.179 -0.869 -16.857 1.00 95.12 98 MET A CA 1
ATOM 773 C C . MET A 1 98 ? 7.085 0.631 -17.111 1.00 95.12 98 MET A C 1
ATOM 775 O O . MET A 1 98 ? 5.986 1.143 -17.317 1.00 95.12 98 MET A O 1
ATOM 779 N N . ASP A 1 99 ? 8.224 1.323 -17.152 1.00 92.69 99 ASP A N 1
ATOM 780 C CA . ASP A 1 99 ? 8.263 2.696 -17.657 1.00 92.69 99 ASP A CA 1
ATOM 781 C C . ASP A 1 99 ? 7.893 2.735 -19.148 1.00 92.69 99 ASP A C 1
ATOM 783 O O . ASP A 1 99 ? 8.296 1.874 -19.935 1.00 92.69 99 ASP A O 1
ATOM 787 N N . ILE A 1 100 ? 7.102 3.730 -19.538 1.00 89.31 100 ILE A N 1
ATOM 788 C CA . ILE A 1 100 ? 6.738 3.981 -20.933 1.00 89.31 100 ILE A CA 1
ATOM 789 C C . ILE A 1 100 ? 7.686 4.981 -21.615 1.00 89.31 100 ILE A C 1
ATOM 791 O O . ILE A 1 100 ? 7.766 4.986 -22.844 1.00 89.31 100 ILE A O 1
ATOM 795 N N . GLU A 1 101 ? 8.431 5.782 -20.845 1.00 81.38 101 GLU A N 1
ATOM 796 C CA . GLU A 1 101 ? 9.253 6.917 -21.304 1.00 81.38 101 GLU A CA 1
ATOM 797 C C . GLU A 1 101 ? 10.737 6.563 -21.570 1.00 81.38 101 GLU A C 1
ATOM 799 O O . GLU A 1 101 ? 11.600 7.440 -21.590 1.00 81.38 101 GLU A O 1
ATOM 804 N N . MET A 1 102 ? 11.043 5.288 -21.844 1.00 81.31 102 MET A N 1
ATOM 805 C CA . MET A 1 102 ? 12.411 4.820 -22.128 1.00 81.31 102 MET A CA 1
ATOM 806 C C . MET A 1 102 ? 12.961 5.327 -23.490 1.00 81.31 102 MET A C 1
ATOM 808 O O . MET A 1 102 ? 12.262 5.225 -24.505 1.00 81.31 102 MET A O 1
ATOM 812 N N . PRO A 1 103 ? 14.232 5.783 -23.589 1.00 66.56 103 PRO A N 1
ATOM 813 C CA . PRO A 1 103 ? 14.793 6.356 -24.823 1.00 66.56 103 PRO A CA 1
ATOM 814 C C . PRO A 1 103 ? 15.017 5.382 -25.992 1.00 66.56 103 PRO A C 1
ATOM 816 O O . PRO A 1 103 ? 15.047 5.818 -27.143 1.00 66.56 103 PRO A O 1
ATOM 819 N N . GLU A 1 104 ? 15.243 4.091 -25.720 1.00 64.62 104 GLU A N 1
ATOM 820 C CA . GLU A 1 104 ? 15.617 3.101 -26.750 1.00 64.62 104 GLU A CA 1
ATOM 821 C C . GLU A 1 104 ? 14.403 2.403 -27.393 1.00 64.62 104 GLU A C 1
ATOM 823 O O . GLU A 1 104 ? 14.482 1.979 -28.547 1.00 64.62 104 GLU A O 1
ATOM 828 N N . MET A 1 105 ? 13.284 2.283 -26.669 1.00 65.00 105 MET A N 1
ATOM 829 C CA . MET A 1 105 ? 12.026 1.696 -27.147 1.00 65.00 105 MET A CA 1
ATOM 830 C C . MET A 1 105 ? 10.879 2.111 -26.218 1.00 65.00 105 MET A C 1
ATOM 832 O O . MET A 1 105 ? 11.024 2.009 -25.004 1.00 65.00 105 MET A O 1
ATOM 836 N N . ASN A 1 106 ? 9.732 2.532 -26.754 1.00 71.69 106 ASN A N 1
ATOM 837 C CA . ASN A 1 106 ? 8.607 2.968 -25.925 1.00 71.69 106 ASN A CA 1
ATOM 838 C C . ASN A 1 106 ? 7.923 1.764 -25.240 1.00 71.69 106 ASN A C 1
ATOM 840 O O . ASN A 1 106 ? 7.716 0.722 -25.870 1.00 71.69 106 ASN A O 1
ATOM 844 N N . GLY A 1 107 ? 7.502 1.898 -23.978 1.00 77.25 107 GLY A N 1
ATOM 845 C CA . GLY A 1 107 ? 6.741 0.841 -23.286 1.00 77.25 107 GLY A CA 1
ATOM 846 C C . GLY A 1 107 ? 5.403 0.505 -23.969 1.00 77.25 107 GLY A C 1
ATOM 847 O O . GLY A 1 107 ? 4.949 -0.638 -23.912 1.00 77.25 107 GLY A O 1
ATOM 848 N N . MET A 1 108 ? 4.820 1.462 -24.702 1.00 82.50 108 MET A N 1
ATOM 849 C CA . MET A 1 108 ? 3.652 1.273 -25.577 1.00 82.50 108 MET A CA 1
ATOM 850 C C . MET A 1 108 ? 3.933 0.327 -26.753 1.00 82.50 108 MET A C 1
ATOM 852 O O . MET A 1 108 ? 3.041 -0.411 -27.167 1.00 82.50 108 MET A O 1
ATOM 856 N N . ASP A 1 109 ? 5.163 0.312 -27.276 1.00 84.88 109 ASP A N 1
ATOM 857 C CA . ASP A 1 109 ? 5.570 -0.672 -28.282 1.00 84.88 109 ASP A CA 1
ATOM 858 C C . ASP A 1 109 ? 5.805 -2.037 -27.620 1.00 84.88 109 ASP A C 1
ATOM 860 O O . ASP A 1 109 ? 5.470 -3.070 -28.201 1.00 84.88 109 ASP A O 1
ATOM 864 N N . MET A 1 110 ? 6.338 -2.068 -26.390 1.00 87.75 110 MET A N 1
ATOM 865 C CA . MET A 1 110 ? 6.605 -3.323 -25.679 1.00 87.75 110 MET A CA 1
ATOM 866 C C . MET A 1 110 ? 5.324 -4.095 -25.349 1.00 87.75 110 MET A C 1
ATOM 868 O O . MET A 1 110 ? 5.254 -5.289 -25.647 1.00 87.75 110 MET A O 1
ATOM 872 N N . ILE A 1 111 ? 4.303 -3.434 -24.786 1.00 90.94 111 ILE A N 1
ATOM 873 C CA . ILE A 1 111 ? 3.044 -4.092 -24.389 1.00 90.94 111 ILE A CA 1
ATOM 874 C C . ILE A 1 111 ? 2.344 -4.776 -25.578 1.00 90.94 111 ILE A C 1
ATOM 876 O O . ILE A 1 111 ? 1.816 -5.878 -25.437 1.00 90.94 111 ILE A O 1
ATOM 880 N N . ALA A 1 112 ? 2.444 -4.187 -26.775 1.00 87.06 112 ALA A N 1
ATOM 881 C CA . ALA A 1 112 ? 1.882 -4.729 -28.012 1.00 87.06 112 ALA A CA 1
ATOM 882 C C . ALA A 1 112 ? 2.617 -5.976 -28.555 1.00 87.06 112 ALA A C 1
ATOM 884 O O . ALA A 1 112 ? 2.065 -6.690 -29.393 1.00 87.06 112 ALA A O 1
ATOM 885 N N . HIS A 1 113 ? 3.846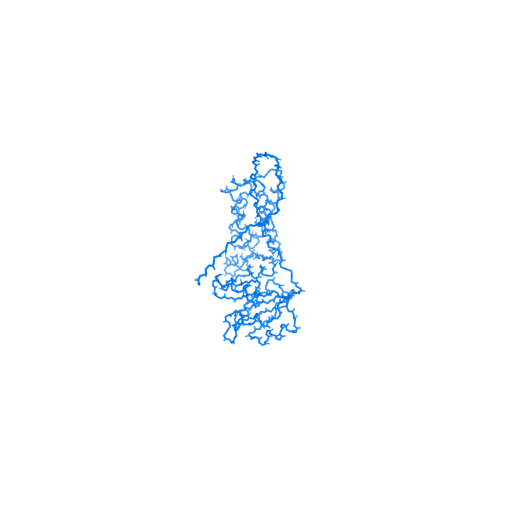 -6.248 -28.097 1.00 87.12 113 HIS A N 1
ATOM 886 C CA . HIS A 1 113 ? 4.673 -7.374 -28.555 1.00 87.12 113 HIS A CA 1
ATOM 887 C C . HIS A 1 113 ? 4.840 -8.498 -27.515 1.00 87.12 113 HIS A C 1
ATOM 889 O O . HIS A 1 113 ? 5.302 -9.584 -27.876 1.00 87.12 113 HIS A O 1
ATOM 895 N N . ILE A 1 114 ? 4.464 -8.284 -26.247 1.00 89.75 114 ILE A N 1
ATOM 896 C CA . ILE A 1 114 ? 4.541 -9.304 -25.186 1.00 89.75 114 ILE A CA 1
ATOM 897 C C . ILE A 1 114 ? 3.190 -9.991 -24.950 1.00 89.75 114 ILE A C 1
ATOM 899 O O . ILE A 1 114 ? 2.140 -9.353 -24.918 1.00 89.75 114 ILE A O 1
ATOM 903 N N . ASN A 1 115 ? 3.211 -11.306 -24.717 1.00 86.06 115 ASN A N 1
ATOM 904 C CA . ASN A 1 115 ? 2.028 -12.027 -24.249 1.00 86.06 115 ASN A CA 1
ATOM 905 C C . ASN A 1 115 ? 1.840 -11.789 -22.743 1.00 86.06 115 ASN A C 1
ATOM 907 O O . ASN A 1 115 ? 2.561 -12.367 -21.933 1.00 86.06 115 ASN A O 1
ATOM 911 N N . HIS A 1 116 ? 0.863 -10.957 -22.392 1.00 87.88 116 HIS A N 1
ATOM 912 C CA . HIS A 1 116 ? 0.538 -10.563 -21.020 1.00 87.88 116 HIS A CA 1
ATOM 913 C C . HIS A 1 116 ? -0.798 -11.150 -20.516 1.00 87.88 116 HIS A C 1
ATOM 915 O O . HIS A 1 116 ? -1.242 -10.829 -19.425 1.00 87.88 116 HIS A O 1
ATOM 921 N N . THR A 1 117 ? -1.444 -12.076 -21.238 1.00 85.12 117 THR A N 1
ATOM 922 C CA . THR A 1 117 ? -2.799 -12.579 -20.891 1.00 85.12 117 THR A CA 1
ATOM 923 C C . THR A 1 117 ? -2.895 -13.333 -19.546 1.00 85.12 117 THR A C 1
ATOM 925 O O . THR A 1 117 ? -3.988 -13.722 -19.143 1.00 85.12 117 THR A O 1
ATOM 928 N N . GLN A 1 118 ? -1.781 -13.570 -18.844 1.00 85.31 118 GLN A N 1
ATOM 929 C CA . GLN A 1 118 ? -1.713 -14.171 -17.499 1.00 85.31 118 GLN A CA 1
ATOM 930 C C . GLN A 1 118 ? -0.787 -13.382 -16.540 1.00 85.31 118 GLN A C 1
ATOM 932 O O . GLN A 1 118 ? -0.356 -13.920 -15.523 1.00 85.31 118 GLN A O 1
ATOM 937 N N . MET A 1 119 ? -0.454 -12.131 -16.875 1.00 93.12 119 MET A N 1
ATOM 938 C CA . MET A 1 119 ? 0.467 -11.266 -16.131 1.00 93.12 119 MET A CA 1
ATOM 939 C C . MET A 1 119 ? -0.093 -9.845 -16.105 1.00 93.12 119 MET A C 1
ATOM 941 O O . MET A 1 119 ? -0.295 -9.256 -17.162 1.00 93.12 119 MET A O 1
ATOM 945 N N . THR A 1 120 ? -0.275 -9.276 -14.917 1.00 94.69 120 THR A N 1
ATOM 946 C CA . THR A 1 120 ? -0.670 -7.871 -14.771 1.00 94.69 120 THR A CA 1
ATOM 947 C C . THR A 1 120 ? 0.473 -6.963 -15.224 1.00 94.69 120 THR A C 1
ATOM 949 O O . THR A 1 120 ? 1.599 -7.127 -14.749 1.00 94.69 120 THR A O 1
ATOM 952 N N . VAL A 1 121 ? 0.210 -5.993 -16.102 1.00 95.50 121 VAL A N 1
ATOM 953 C CA . VAL A 1 121 ? 1.206 -5.001 -16.540 1.00 95.50 121 VAL A CA 1
ATOM 954 C C . VAL A 1 121 ? 0.761 -3.596 -16.164 1.00 95.50 121 VAL A C 1
ATOM 956 O O . VAL A 1 121 ? -0.249 -3.085 -16.643 1.00 95.50 121 VAL A O 1
ATOM 959 N N . VAL A 1 122 ? 1.560 -2.951 -15.319 1.00 95.75 122 VAL A N 1
ATOM 960 C CA . VAL A 1 122 ? 1.306 -1.610 -14.793 1.00 95.75 122 VAL A CA 1
ATOM 961 C C . VAL A 1 122 ? 2.299 -0.639 -15.417 1.00 95.75 122 VAL A C 1
ATOM 963 O O . VAL A 1 122 ? 3.516 -0.823 -15.321 1.00 95.75 122 VAL A O 1
ATOM 966 N N . ALA A 1 123 ? 1.778 0.399 -16.063 1.00 94.88 123 ALA A N 1
ATOM 967 C CA . ALA A 1 123 ? 2.598 1.465 -16.624 1.00 94.88 123 ALA A CA 1
ATOM 968 C C . ALA A 1 123 ? 3.232 2.304 -15.507 1.00 94.88 123 ALA A C 1
ATOM 970 O O . ALA A 1 123 ? 2.607 2.544 -14.476 1.00 94.88 123 ALA A O 1
ATOM 971 N N . MET A 1 124 ? 4.436 2.816 -15.732 1.00 93.25 124 MET A N 1
ATOM 972 C CA . MET A 1 124 ? 5.037 3.905 -14.963 1.00 93.25 124 MET A CA 1
ATOM 973 C C . MET A 1 124 ? 5.278 5.085 -15.910 1.00 93.25 124 MET A C 1
ATOM 975 O O . MET A 1 124 ? 5.613 4.875 -17.072 1.00 93.25 124 MET A O 1
ATOM 979 N N . THR A 1 125 ? 5.044 6.316 -15.452 1.00 88.62 125 THR A N 1
ATOM 980 C CA . THR A 1 125 ? 5.085 7.514 -16.318 1.00 88.62 125 THR A CA 1
ATOM 981 C C . THR A 1 125 ? 5.164 8.805 -15.507 1.00 88.62 125 THR A C 1
ATOM 983 O O . THR A 1 125 ? 4.631 8.861 -14.401 1.00 88.62 125 THR A O 1
ATOM 986 N N . ALA A 1 126 ? 5.776 9.855 -16.055 1.00 87.06 126 ALA A N 1
ATOM 987 C CA . ALA A 1 126 ? 5.749 11.220 -15.527 1.00 87.06 126 ALA A CA 1
ATOM 988 C C . ALA A 1 126 ? 4.589 12.080 -16.087 1.00 87.06 126 ALA A C 1
ATOM 990 O O . ALA A 1 126 ? 4.450 13.247 -15.713 1.00 87.06 126 ALA A O 1
ATOM 991 N N . HIS A 1 127 ? 3.753 11.533 -16.978 1.00 83.12 127 HIS A N 1
ATOM 992 C CA . HIS A 1 127 ? 2.550 12.198 -17.489 1.00 83.12 127 HIS A CA 1
ATOM 993 C C . HIS A 1 127 ? 1.427 12.320 -16.439 1.00 83.12 127 HIS A C 1
ATOM 995 O O . HIS A 1 127 ? 1.477 11.732 -15.360 1.00 83.12 127 HIS A O 1
ATOM 1001 N N . ASP A 1 128 ? 0.382 13.088 -16.764 1.00 81.31 128 ASP A N 1
ATOM 1002 C CA . ASP A 1 128 ? -0.842 13.170 -15.960 1.00 81.31 128 ASP A CA 1
ATOM 1003 C C . ASP A 1 128 ? -1.874 12.077 -16.322 1.00 81.31 128 ASP A C 1
ATOM 1005 O O . ASP A 1 128 ? -1.694 11.267 -17.235 1.00 81.31 128 ASP A O 1
ATOM 1009 N N . THR A 1 129 ? -2.998 12.056 -15.600 1.00 83.44 129 THR A N 1
ATOM 1010 C CA . THR A 1 129 ? -4.050 11.037 -15.737 1.00 83.44 129 THR A CA 1
ATOM 1011 C C . THR A 1 129 ? -4.759 11.020 -17.097 1.00 83.44 129 THR A C 1
ATOM 1013 O O . THR A 1 129 ? -5.475 10.057 -17.385 1.00 83.44 129 THR A O 1
ATOM 1016 N N . SER A 1 130 ? -4.558 12.013 -17.973 1.00 86.69 130 SER A N 1
ATOM 1017 C CA . SER A 1 130 ? -5.167 12.042 -19.312 1.00 86.69 130 SER A CA 1
ATOM 1018 C C . SER A 1 130 ? -4.705 10.899 -20.224 1.00 86.69 130 SER A C 1
ATOM 1020 O O . SER A 1 130 ? -5.452 10.501 -21.125 1.00 86.69 130 SER A O 1
ATOM 1022 N N . ILE A 1 131 ? -3.522 10.316 -19.983 1.00 87.25 131 ILE A N 1
ATOM 1023 C CA . ILE A 1 131 ? -3.022 9.189 -20.786 1.00 87.25 131 ILE A CA 1
ATOM 1024 C C . ILE A 1 131 ? -3.555 7.820 -20.339 1.00 87.25 131 ILE A C 1
ATOM 1026 O O . ILE A 1 131 ? -3.452 6.861 -21.103 1.00 87.25 131 ILE A O 1
ATOM 1030 N N . LEU A 1 132 ? -4.199 7.709 -19.167 1.00 88.19 132 LEU A N 1
ATOM 1031 C CA . LEU A 1 132 ? -4.714 6.436 -18.635 1.00 88.19 132 LEU A CA 1
ATOM 1032 C C . LEU A 1 132 ? -5.642 5.722 -19.633 1.00 88.19 132 LEU A C 1
ATOM 1034 O O . LEU A 1 132 ? -5.474 4.543 -19.930 1.00 88.19 132 LEU A O 1
ATOM 1038 N N . GLY A 1 133 ? -6.563 6.466 -20.254 1.00 89.81 133 GLY A N 1
ATOM 1039 C CA . GLY A 1 133 ? -7.476 5.952 -21.285 1.00 89.81 133 GLY A CA 1
ATOM 1040 C C . GLY A 1 133 ? -6.823 5.616 -22.638 1.00 89.81 133 GLY A C 1
ATOM 1041 O O . GLY A 1 133 ? -7.544 5.273 -23.584 1.00 89.81 133 GLY A O 1
ATOM 1042 N N . GLN A 1 134 ? -5.499 5.755 -22.754 1.00 90.69 134 GLN A N 1
ATOM 1043 C CA . GLN A 1 134 ? -4.666 5.281 -23.865 1.00 90.69 134 GLN A CA 1
ATOM 1044 C C . GLN A 1 134 ? -3.868 4.039 -23.438 1.00 90.69 134 GLN A C 1
ATOM 1046 O O . GLN A 1 134 ? -3.881 3.047 -24.161 1.00 90.69 134 GLN A O 1
ATOM 1051 N N . LEU A 1 135 ? -3.282 4.051 -22.233 1.00 91.50 135 LEU A N 1
ATOM 1052 C CA . LEU A 1 135 ? -2.585 2.908 -21.624 1.00 91.50 135 LEU A CA 1
ATOM 1053 C C . LEU A 1 135 ? -3.494 1.670 -21.534 1.00 91.50 135 LEU A C 1
ATOM 1055 O O . LEU A 1 135 ? -3.164 0.617 -22.079 1.00 91.50 135 LEU A O 1
ATOM 1059 N N . LEU A 1 136 ? -4.702 1.831 -20.982 1.00 90.94 136 LEU A N 1
ATOM 1060 C CA . LEU A 1 136 ? -5.702 0.756 -20.879 1.00 90.94 136 LEU A CA 1
ATOM 1061 C C . LEU A 1 136 ? -6.160 0.207 -22.249 1.00 90.94 136 LEU A C 1
ATOM 1063 O O . LEU A 1 136 ? -6.708 -0.887 -22.332 1.00 90.94 136 LEU A O 1
ATOM 1067 N N . LYS A 1 137 ? -5.953 0.953 -23.346 1.00 91.56 137 LYS A N 1
ATOM 1068 C CA . LYS A 1 137 ? -6.241 0.488 -24.719 1.00 91.56 137 LYS A CA 1
ATOM 1069 C C . LYS A 1 137 ? -5.052 -0.198 -25.390 1.00 91.56 137 LYS A C 1
ATOM 1071 O O . LYS A 1 137 ? -5.256 -0.871 -26.396 1.00 91.56 137 LYS A O 1
ATOM 1076 N N . ALA A 1 138 ? -3.840 -0.007 -24.871 1.00 90.12 138 ALA A N 1
ATOM 1077 C CA . ALA A 1 138 ? -2.624 -0.648 -25.363 1.00 90.12 138 ALA A CA 1
ATOM 1078 C C . ALA A 1 138 ? -2.374 -2.028 -24.724 1.00 90.12 138 ALA A C 1
ATOM 1080 O O . ALA A 1 138 ? -1.618 -2.814 -25.287 1.00 90.12 138 ALA A O 1
ATOM 1081 N N . GLY A 1 139 ? -3.029 -2.329 -23.595 1.00 91.50 139 GLY A N 1
ATOM 1082 C CA . GLY A 1 139 ? -2.928 -3.614 -22.887 1.00 91.50 139 GLY A CA 1
ATOM 1083 C C . GLY A 1 139 ? -2.400 -3.524 -21.452 1.00 91.50 139 GLY A C 1
ATOM 1084 O O . GLY A 1 139 ? -2.188 -4.557 -20.832 1.00 91.50 139 GLY A O 1
ATOM 1085 N N . PHE A 1 140 ? -2.184 -2.318 -20.915 1.00 94.06 140 PHE A N 1
ATOM 1086 C CA . PHE A 1 140 ? -1.887 -2.142 -19.490 1.00 94.06 140 PHE A CA 1
ATOM 1087 C C . PHE A 1 140 ? -3.152 -2.329 -18.639 1.00 94.06 140 PHE A C 1
ATOM 1089 O O . PHE A 1 140 ? -4.234 -1.909 -19.052 1.00 94.06 140 PHE A O 1
ATOM 1096 N N . ASP A 1 141 ? -3.001 -2.887 -17.439 1.00 93.44 141 ASP A N 1
ATOM 1097 C CA . ASP A 1 141 ? -4.086 -3.064 -16.466 1.00 93.44 141 ASP A CA 1
ATOM 1098 C C . ASP A 1 141 ? -4.286 -1.825 -15.572 1.00 93.44 141 ASP A C 1
ATOM 1100 O O . ASP A 1 141 ? -5.417 -1.499 -15.217 1.00 93.44 141 ASP A O 1
ATOM 1104 N N . ASP A 1 142 ? -3.200 -1.123 -15.214 1.00 92.12 142 ASP A N 1
ATOM 1105 C CA . ASP A 1 142 ? -3.217 0.088 -14.373 1.00 92.12 142 ASP A CA 1
ATOM 1106 C C . ASP A 1 142 ? -1.984 0.993 -14.638 1.00 92.12 142 ASP A C 1
ATOM 1108 O O . ASP A 1 142 ? -1.130 0.677 -15.474 1.00 92.12 142 ASP A O 1
ATOM 1112 N N . CYS A 1 143 ? -1.874 2.135 -13.946 1.00 92.25 143 CYS A N 1
ATOM 1113 C CA . CYS A 1 143 ? -0.820 3.136 -14.135 1.00 92.25 143 CYS A CA 1
ATOM 1114 C C . CYS A 1 143 ? -0.336 3.802 -12.829 1.00 92.25 143 CYS A C 1
ATOM 1116 O O . CYS A 1 143 ? -1.084 4.473 -12.115 1.00 92.25 143 CYS A O 1
ATOM 1118 N N . LEU A 1 144 ? 0.973 3.726 -12.583 1.00 90.62 144 LEU A N 1
ATOM 1119 C CA . LEU A 1 144 ? 1.700 4.404 -11.513 1.00 90.62 144 LEU A CA 1
ATOM 1120 C C . LEU A 1 144 ? 2.328 5.716 -12.007 1.00 90.62 144 LEU A C 1
ATOM 1122 O O . LEU A 1 144 ? 3.411 5.749 -12.590 1.00 90.62 144 LEU A O 1
ATOM 1126 N N . PHE A 1 145 ? 1.664 6.827 -11.702 1.00 86.88 145 PHE A N 1
ATOM 1127 C CA . PHE A 1 145 ? 2.185 8.170 -11.966 1.00 86.88 145 PHE A CA 1
ATOM 1128 C C . PHE A 1 145 ? 3.383 8.487 -11.051 1.00 86.88 145 PHE A C 1
ATOM 1130 O O . PHE A 1 145 ? 3.238 8.517 -9.824 1.00 86.88 145 PHE A O 1
ATOM 1137 N N . LYS A 1 146 ? 4.557 8.712 -11.651 1.00 84.94 146 LYS A N 1
ATOM 1138 C CA . LYS A 1 146 ? 5.806 9.143 -11.010 1.00 84.94 146 LYS A CA 1
ATOM 1139 C C . LYS A 1 146 ? 5.686 10.622 -10.580 1.00 84.94 146 LYS A C 1
ATOM 1141 O O . LYS A 1 146 ? 5.267 11.444 -11.393 1.00 84.94 146 LYS A O 1
ATOM 1146 N N . PRO A 1 147 ? 6.094 11.007 -9.354 1.00 81.31 147 PRO A N 1
ATOM 1147 C CA . PRO A 1 147 ? 6.524 10.152 -8.248 1.00 81.31 147 PRO A CA 1
ATOM 1148 C C . PRO A 1 147 ? 5.339 9.467 -7.538 1.00 81.31 147 PRO A C 1
ATOM 1150 O O . PRO A 1 147 ? 4.315 10.089 -7.246 1.00 81.31 147 PRO A O 1
ATOM 1153 N N . PHE A 1 148 ? 5.513 8.189 -7.196 1.00 77.50 148 PHE A N 1
ATOM 1154 C CA . PHE A 1 148 ? 4.537 7.376 -6.461 1.00 77.50 148 PHE A CA 1
ATOM 1155 C C . PHE A 1 148 ? 5.011 7.039 -5.035 1.00 77.50 148 PHE A C 1
ATOM 1157 O O . PHE A 1 148 ? 6.204 7.049 -4.739 1.00 77.50 148 PHE A O 1
ATOM 1164 N N . SER A 1 149 ? 4.063 6.751 -4.139 1.00 78.56 149 SER A N 1
ATOM 1165 C CA . SER A 1 149 ? 4.301 6.382 -2.736 1.00 78.56 149 SER A CA 1
ATOM 1166 C C . SER A 1 149 ? 4.410 4.861 -2.537 1.00 78.56 149 SER A C 1
ATOM 1168 O O . SER A 1 149 ? 3.994 4.078 -3.392 1.00 78.56 149 SER A O 1
ATOM 1170 N N . MET A 1 150 ? 4.919 4.436 -1.371 1.00 79.88 150 MET A N 1
ATOM 1171 C CA . MET A 1 150 ? 4.882 3.025 -0.933 1.00 79.88 150 MET A CA 1
ATOM 1172 C C . MET A 1 150 ? 3.448 2.476 -0.907 1.00 79.88 150 MET A C 1
ATOM 1174 O O . MET A 1 150 ? 3.204 1.341 -1.303 1.00 79.88 150 MET A O 1
ATOM 1178 N N . GLU A 1 151 ? 2.502 3.310 -0.475 1.00 77.44 151 GLU A N 1
ATOM 1179 C CA . GLU A 1 151 ? 1.064 3.037 -0.448 1.00 77.44 151 GLU A CA 1
ATOM 1180 C C . GLU A 1 151 ? 0.545 2.658 -1.845 1.00 77.44 151 GLU A C 1
ATOM 1182 O O . GLU A 1 151 ? 0.025 1.561 -2.011 1.00 77.44 151 GLU A O 1
ATOM 1187 N N . LYS A 1 152 ? 0.807 3.477 -2.879 1.00 82.88 152 LYS A N 1
ATOM 1188 C CA . LYS A 1 152 ? 0.420 3.166 -4.270 1.00 82.88 152 LYS A CA 1
ATOM 1189 C C . LYS A 1 152 ? 1.028 1.861 -4.800 1.00 82.88 152 LYS A C 1
ATOM 1191 O O . LYS A 1 152 ? 0.366 1.149 -5.547 1.00 82.88 152 LYS A O 1
ATOM 1196 N N . LEU A 1 153 ? 2.271 1.533 -4.434 1.00 87.75 153 LEU A N 1
ATOM 1197 C CA . LEU A 1 153 ? 2.879 0.243 -4.797 1.00 87.75 153 LEU A CA 1
ATOM 1198 C C . LEU A 1 153 ? 2.224 -0.935 -4.057 1.00 87.75 153 LEU A C 1
ATOM 1200 O O . LEU A 1 153 ? 2.055 -2.005 -4.638 1.00 87.75 153 LEU A O 1
ATOM 1204 N N . SER A 1 154 ? 1.841 -0.738 -2.795 1.00 85.69 154 SER A N 1
ATOM 1205 C CA . SER A 1 154 ? 1.159 -1.752 -1.980 1.00 85.69 154 SER A CA 1
ATOM 1206 C C . SER A 1 154 ? -0.248 -2.037 -2.524 1.00 85.69 154 SER A C 1
ATOM 1208 O O . SER A 1 154 ? -0.599 -3.199 -2.717 1.00 85.69 154 SER A O 1
ATOM 1210 N N . ASP A 1 155 ? -0.983 -0.982 -2.898 1.00 84.75 155 ASP A N 1
ATOM 1211 C CA . ASP A 1 155 ? -2.272 -1.026 -3.603 1.00 84.75 155 ASP A CA 1
ATOM 1212 C C . ASP A 1 155 ? -2.216 -1.916 -4.856 1.00 84.75 155 ASP A C 1
ATOM 1214 O O . ASP A 1 155 ? -3.036 -2.823 -5.011 1.00 84.75 155 ASP A O 1
ATOM 1218 N N . ILE A 1 156 ? -1.217 -1.696 -5.725 1.00 88.00 156 ILE A N 1
ATOM 1219 C CA . ILE A 1 156 ? -0.983 -2.499 -6.939 1.00 88.00 156 ILE A CA 1
ATOM 1220 C C . ILE A 1 156 ? -0.708 -3.969 -6.600 1.00 88.00 156 ILE A C 1
ATOM 1222 O O . ILE A 1 156 ? -1.195 -4.865 -7.284 1.00 88.00 156 ILE A O 1
ATOM 1226 N N . LEU A 1 157 ? 0.038 -4.235 -5.527 1.00 85.25 157 LEU A N 1
ATOM 1227 C CA . LEU A 1 157 ? 0.321 -5.590 -5.043 1.00 85.25 157 LEU A CA 1
ATOM 1228 C C . LEU A 1 157 ? -0.864 -6.238 -4.309 1.00 85.25 157 LEU A C 1
ATOM 1230 O O . LEU A 1 157 ? -0.775 -7.402 -3.916 1.00 85.25 157 LEU A O 1
ATOM 1234 N N . GLY A 1 158 ? -1.952 -5.500 -4.060 1.00 81.31 158 GLY A N 1
ATOM 1235 C CA . GLY A 1 158 ? -3.035 -5.931 -3.176 1.00 81.31 158 GLY A CA 1
ATOM 1236 C C . GLY A 1 158 ? -2.600 -6.136 -1.727 1.00 81.31 158 GLY A C 1
ATOM 1237 O O . GLY A 1 158 ? -3.364 -6.667 -0.919 1.00 81.31 158 GLY A O 1
ATOM 1238 N N . ILE A 1 159 ? -1.375 -5.749 -1.383 1.00 74.69 159 ILE A N 1
ATOM 1239 C CA . ILE A 1 159 ? -0.868 -5.775 -0.022 1.00 74.69 159 ILE A CA 1
ATOM 1240 C C . ILE A 1 159 ? -1.472 -4.550 0.648 1.00 74.69 159 ILE A C 1
ATOM 1242 O O . ILE A 1 159 ? -1.275 -3.427 0.197 1.00 74.69 159 ILE A O 1
ATOM 1246 N N . GLU A 1 160 ? -2.229 -4.757 1.724 1.00 58.91 160 GLU A N 1
ATOM 1247 C CA . GLU A 1 160 ? -2.577 -3.637 2.592 1.00 58.91 160 GLU A CA 1
ATOM 1248 C C . GLU A 1 160 ? -1.257 -3.052 3.073 1.00 58.91 160 GLU A C 1
ATOM 1250 O O . GLU A 1 160 ? -0.480 -3.759 3.723 1.00 58.91 160 GLU A O 1
ATOM 1255 N N . SER A 1 161 ? -0.984 -1.796 2.704 1.00 47.84 161 SER A N 1
ATOM 1256 C CA . SER A 1 161 ? 0.159 -1.063 3.229 1.00 47.84 161 SER A CA 1
ATOM 1257 C C . SER A 1 161 ? 0.026 -1.074 4.743 1.00 47.84 161 SER A C 1
ATOM 1259 O O . SER A 1 161 ? -0.759 -0.315 5.311 1.00 47.84 161 SER A O 1
ATOM 1261 N N . GLN A 1 162 ? 0.780 -1.956 5.400 1.00 44.28 162 GLN A N 1
ATOM 1262 C CA . GLN A 1 162 ? 1.040 -1.858 6.822 1.00 44.28 162 GLN A CA 1
ATOM 1263 C C . GLN A 1 162 ? 1.793 -0.545 6.978 1.00 44.28 162 GLN A C 1
ATOM 1265 O O . GLN A 1 162 ? 3.008 -0.495 6.774 1.00 44.28 162 GLN A O 1
ATOM 1270 N N . SER A 1 163 ? 1.044 0.529 7.239 1.00 45.00 163 SER A N 1
ATOM 1271 C CA . SER A 1 163 ? 1.556 1.871 7.491 1.00 45.00 163 SER A CA 1
ATOM 1272 C C . SER A 1 163 ? 2.287 1.839 8.821 1.00 45.00 163 SER A C 1
ATOM 1274 O O . SER A 1 163 ? 1.768 2.283 9.846 1.00 45.00 163 SER A O 1
ATOM 1276 N N . LYS A 1 164 ? 3.477 1.224 8.787 1.00 48.19 164 LYS A N 1
ATOM 1277 C CA . LYS A 1 164 ? 4.390 1.095 9.910 1.00 48.19 164 LYS A CA 1
ATOM 1278 C C . LYS A 1 164 ? 4.566 2.493 10.469 1.00 48.19 164 LYS A C 1
ATOM 1280 O O . LYS A 1 164 ? 5.066 3.347 9.731 1.00 48.19 164 LYS A O 1
ATOM 1285 N N . PRO A 1 165 ? 4.112 2.745 11.706 1.00 53.00 165 PRO A N 1
ATOM 1286 C CA . PRO A 1 165 ? 4.030 4.098 12.220 1.00 53.00 165 PRO A CA 1
ATOM 1287 C C . PRO A 1 165 ? 5.422 4.721 12.145 1.00 53.00 165 PRO A C 1
ATOM 1289 O O . PRO A 1 165 ? 6.364 4.140 12.688 1.00 53.00 165 PRO A O 1
ATOM 1292 N N . GLN A 1 166 ? 5.577 5.828 11.406 1.00 62.28 166 GLN A N 1
ATOM 1293 C CA . GLN A 1 166 ? 6.902 6.242 10.937 1.00 62.28 166 GLN A CA 1
ATOM 1294 C C . GLN A 1 166 ? 7.755 6.787 12.088 1.00 62.28 166 GLN A C 1
ATOM 1296 O O . GLN A 1 166 ? 7.763 7.976 12.409 1.00 62.28 166 GLN A O 1
ATOM 1301 N N . LEU A 1 167 ? 8.486 5.865 12.711 1.00 64.88 167 LEU A N 1
ATOM 1302 C CA . LEU A 1 167 ? 9.201 6.068 13.963 1.00 64.88 167 LEU A CA 1
ATOM 1303 C C . LEU A 1 167 ? 10.303 7.123 13.843 1.00 64.88 167 LEU A C 1
ATOM 1305 O O . LEU A 1 167 ? 10.582 7.818 14.814 1.00 64.88 167 LEU A O 1
ATOM 1309 N N . ASP A 1 168 ? 10.849 7.309 12.639 1.00 64.69 168 ASP A N 1
ATOM 1310 C CA . ASP A 1 168 ? 11.804 8.366 12.291 1.00 64.69 168 ASP A CA 1
ATOM 1311 C C . ASP A 1 168 ? 11.333 9.756 12.761 1.00 64.69 168 ASP A C 1
ATOM 1313 O O . ASP A 1 168 ? 12.126 10.548 13.268 1.00 64.69 168 ASP A O 1
ATOM 1317 N N . SER A 1 169 ? 10.030 10.049 12.642 1.00 66.69 169 SER A N 1
ATOM 1318 C CA . SER A 1 169 ? 9.445 11.336 13.042 1.00 66.69 169 SER A CA 1
ATOM 1319 C C . SER A 1 169 ? 9.337 11.510 14.560 1.00 66.69 169 SER A C 1
ATOM 1321 O O . SER A 1 169 ? 9.347 12.642 15.032 1.00 66.69 169 SER A O 1
ATOM 1323 N N . LEU A 1 170 ? 9.285 10.416 15.327 1.00 69.06 170 LEU A N 1
ATOM 1324 C CA . LEU A 1 170 ? 9.384 10.431 16.792 1.00 69.06 170 LEU A CA 1
ATOM 1325 C C . LEU A 1 170 ? 10.844 10.497 17.259 1.00 69.06 170 LEU A C 1
ATOM 1327 O O . LEU A 1 170 ? 11.172 11.250 18.172 1.00 69.06 170 LEU A O 1
A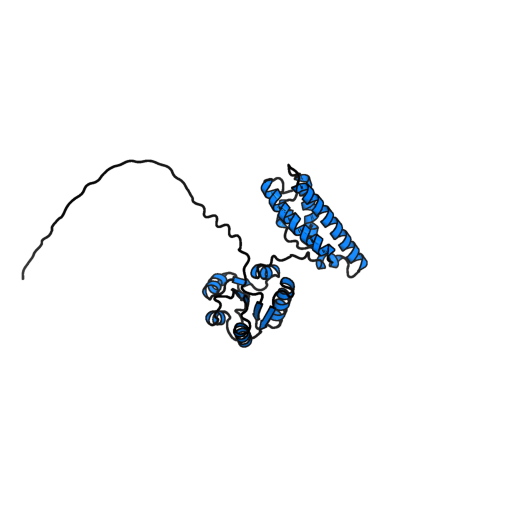TOM 1331 N N . LEU A 1 171 ? 11.732 9.753 16.600 1.00 69.94 171 LEU A N 1
ATOM 1332 C CA . LEU A 1 171 ? 13.163 9.710 16.909 1.00 69.94 171 LEU A CA 1
ATOM 1333 C C . LEU A 1 171 ? 13.876 11.035 16.589 1.00 69.94 171 LEU A C 1
ATOM 1335 O O . LEU A 1 171 ? 14.866 11.367 17.237 1.00 69.94 171 LEU A O 1
ATOM 1339 N N . ALA A 1 172 ? 13.341 11.839 15.664 1.00 75.12 172 ALA A N 1
ATOM 1340 C CA . ALA A 1 172 ? 13.825 13.192 15.386 1.00 75.12 172 ALA A CA 1
ATOM 1341 C C . ALA A 1 172 ? 13.841 14.109 16.629 1.00 75.12 172 ALA A C 1
ATOM 1343 O O . ALA A 1 172 ? 14.711 14.972 16.729 1.00 75.12 172 ALA A O 1
ATOM 1344 N N . PHE A 1 173 ? 12.934 13.906 17.594 1.00 73.06 173 PHE A N 1
ATOM 1345 C CA . PHE A 1 173 ? 12.884 14.682 18.842 1.00 73.06 173 PHE A CA 1
ATOM 1346 C C . PHE A 1 173 ? 14.002 14.337 19.838 1.00 73.06 173 PHE A C 1
ATOM 1348 O O . PHE A 1 173 ? 14.208 15.084 20.790 1.00 73.06 173 PHE A O 1
ATOM 1355 N N . ALA A 1 174 ? 14.722 13.230 19.635 1.00 76.56 174 ALA A N 1
ATOM 1356 C CA . ALA A 1 174 ? 15.814 12.808 20.509 1.00 76.56 174 ALA A CA 1
ATOM 1357 C C . ALA A 1 174 ? 17.182 13.406 20.123 1.00 76.56 174 ALA A C 1
ATOM 1359 O O . ALA A 1 174 ? 18.156 13.192 20.835 1.00 76.56 174 ALA A O 1
ATOM 1360 N N . GLU A 1 175 ? 17.290 14.091 18.976 1.00 77.56 175 GLU A N 1
ATOM 1361 C CA . GLU A 1 175 ? 18.530 14.689 18.430 1.00 77.56 175 GLU A CA 1
ATOM 1362 C C . GLU A 1 175 ? 19.759 13.741 18.330 1.00 77.56 175 GLU A C 1
ATOM 1364 O O . GLU A 1 175 ? 20.878 14.187 18.073 1.00 77.56 175 GLU A O 1
ATOM 1369 N N . GLY A 1 176 ? 19.556 12.422 18.457 1.00 71.88 176 GLY A N 1
ATOM 1370 C CA . GLY A 1 176 ? 20.606 11.393 18.455 1.00 71.88 176 GLY A CA 1
ATOM 1371 C C . GLY A 1 176 ? 20.963 10.809 19.831 1.00 71.88 176 GLY A C 1
ATOM 1372 O O . GLY A 1 176 ? 21.879 9.994 19.910 1.00 71.88 176 GLY A O 1
ATOM 1373 N N . ASP A 1 177 ? 20.259 11.194 20.898 1.00 81.75 177 ASP A N 1
ATOM 1374 C CA . ASP A 1 177 ? 20.382 10.609 22.238 1.00 81.75 177 ASP A CA 1
ATOM 1375 C C . ASP A 1 177 ? 19.562 9.303 22.347 1.00 81.75 177 ASP A C 1
ATOM 1377 O O . ASP A 1 177 ? 18.342 9.297 22.168 1.00 81.75 177 ASP A O 1
ATOM 1381 N N . GLU A 1 178 ? 20.232 8.177 22.624 1.00 74.88 178 GLU A N 1
ATOM 1382 C CA . GLU A 1 178 ? 19.595 6.854 22.725 1.00 74.88 178 GLU A CA 1
ATOM 1383 C C . GLU A 1 178 ? 18.707 6.692 23.975 1.00 74.88 178 GLU A C 1
ATOM 1385 O O . GLU A 1 178 ? 17.729 5.939 23.933 1.00 74.88 178 GLU A O 1
ATOM 1390 N N . GLU A 1 179 ? 19.000 7.392 25.078 1.00 80.31 179 GLU A N 1
ATOM 1391 C CA . GLU A 1 179 ? 18.181 7.338 26.296 1.00 80.31 179 GLU A CA 1
ATOM 1392 C C . GLU A 1 179 ? 16.900 8.164 26.110 1.00 80.31 179 GLU A C 1
ATOM 1394 O O . GLU A 1 179 ? 15.805 7.660 26.375 1.00 80.31 179 GLU A O 1
ATOM 1399 N N . ALA A 1 180 ? 17.011 9.374 25.549 1.00 78.81 180 ALA A N 1
ATOM 1400 C CA . ALA A 1 180 ? 15.855 10.212 25.221 1.00 78.81 180 ALA A CA 1
ATOM 1401 C C . ALA A 1 180 ? 14.963 9.569 24.144 1.00 78.81 180 ALA A C 1
ATOM 1403 O O . ALA A 1 180 ? 13.738 9.548 24.281 1.00 78.81 180 ALA A O 1
ATOM 1404 N N . ALA A 1 181 ? 15.563 8.978 23.101 1.00 77.56 181 ALA A N 1
ATOM 1405 C CA . ALA A 1 181 ? 14.836 8.211 22.090 1.00 77.56 181 ALA A CA 1
ATOM 1406 C C . ALA A 1 181 ? 14.010 7.089 22.728 1.00 77.56 181 ALA A C 1
ATOM 1408 O O . ALA A 1 181 ? 12.831 6.922 22.410 1.00 77.56 181 ALA A O 1
ATOM 1409 N N . LYS A 1 182 ? 14.603 6.348 23.668 1.00 79.75 182 LYS A N 1
ATOM 1410 C CA . LYS A 1 182 ? 13.912 5.272 24.374 1.00 79.75 182 LYS A CA 1
ATOM 1411 C C . LYS A 1 182 ? 12.7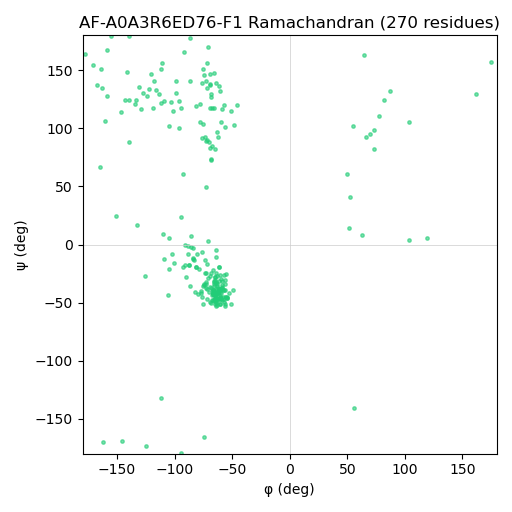87 5.783 25.280 1.00 79.75 182 LYS A C 1
ATOM 1413 O O . LYS A 1 182 ? 11.714 5.188 25.269 1.00 79.75 182 LYS A O 1
ATOM 1418 N N . GLU A 1 183 ? 12.988 6.872 26.022 1.00 85.38 183 GLU A N 1
ATOM 1419 C CA . GLU A 1 183 ? 11.942 7.459 26.876 1.00 85.38 183 GLU A CA 1
ATOM 1420 C C . GLU A 1 183 ? 10.730 7.935 26.052 1.00 85.38 183 GLU A C 1
ATOM 1422 O O . GLU A 1 183 ? 9.581 7.663 26.417 1.00 85.38 183 GLU A O 1
ATOM 1427 N N . ILE A 1 184 ? 10.974 8.557 24.893 1.00 84.31 184 ILE A N 1
ATOM 1428 C CA . ILE A 1 184 ? 9.930 8.942 23.929 1.00 84.31 184 ILE A CA 1
ATOM 1429 C C . ILE A 1 184 ? 9.175 7.700 23.430 1.00 84.31 184 ILE A C 1
ATOM 1431 O O . ILE A 1 184 ? 7.942 7.682 23.438 1.00 84.31 184 ILE A O 1
ATOM 1435 N N . LEU A 1 185 ? 9.893 6.640 23.040 1.00 83.25 185 LEU A N 1
ATOM 1436 C CA . LEU A 1 185 ? 9.285 5.392 22.570 1.00 83.25 185 LEU A CA 1
ATOM 1437 C C . LEU A 1 185 ? 8.449 4.698 23.649 1.00 83.25 185 LEU A C 1
ATOM 1439 O O . LEU A 1 185 ? 7.305 4.335 23.378 1.00 83.25 185 LEU A O 1
ATOM 1443 N N . ASP A 1 186 ? 8.975 4.530 24.862 1.00 84.88 186 ASP A N 1
ATOM 1444 C CA . ASP A 1 186 ? 8.258 3.878 25.963 1.00 84.88 186 ASP A CA 1
ATOM 1445 C C . ASP A 1 186 ? 7.026 4.698 26.400 1.00 84.88 186 ASP A C 1
ATOM 1447 O O . ASP A 1 186 ? 6.004 4.114 26.771 1.00 84.88 186 ASP A O 1
ATOM 1451 N N . THR A 1 187 ? 7.071 6.032 26.280 1.00 87.94 187 THR A N 1
ATOM 1452 C CA . THR A 1 187 ? 5.916 6.923 26.502 1.00 87.94 187 THR A CA 1
ATOM 1453 C C . THR A 1 187 ? 4.838 6.737 25.429 1.00 87.94 187 THR A C 1
ATOM 1455 O O . THR A 1 187 ? 3.664 6.558 25.757 1.00 87.94 187 THR A O 1
ATOM 1458 N N . VAL A 1 188 ? 5.214 6.718 24.145 1.00 87.56 188 VAL A N 1
ATOM 1459 C CA . VAL A 1 188 ? 4.268 6.514 23.031 1.00 87.56 188 VAL A CA 1
ATOM 1460 C C . VAL A 1 188 ? 3.663 5.108 23.055 1.00 87.56 188 VAL A C 1
ATOM 1462 O O . VAL A 1 188 ? 2.455 4.968 22.859 1.00 87.56 188 VAL A O 1
ATOM 1465 N N . LYS A 1 189 ? 4.461 4.075 23.370 1.00 87.00 189 LYS A N 1
ATOM 1466 C CA . LYS A 1 189 ? 3.987 2.695 23.584 1.00 87.00 189 LYS A CA 1
ATOM 1467 C C . LYS A 1 189 ? 2.882 2.650 24.648 1.00 87.00 189 LYS A C 1
ATOM 1469 O O . LYS A 1 189 ? 1.844 2.030 24.420 1.00 87.00 189 LYS A O 1
ATOM 1474 N N . GLN A 1 190 ? 3.074 3.343 25.774 1.00 88.56 190 GLN A N 1
ATOM 1475 C CA . GLN A 1 190 ? 2.101 3.395 26.872 1.00 88.56 190 GLN A CA 1
ATOM 1476 C C . GLN A 1 190 ? 0.824 4.169 26.513 1.00 88.56 190 GLN A C 1
ATOM 1478 O O . GLN A 1 190 ? -0.269 3.642 26.715 1.00 88.56 190 GLN A O 1
ATOM 1483 N N . GLU A 1 191 ? 0.933 5.380 25.955 1.00 89.88 191 GLU A N 1
ATOM 1484 C CA . GLU A 1 191 ? -0.237 6.219 25.641 1.00 89.88 191 GLU A CA 1
ATOM 1485 C C . GLU A 1 191 ? -1.104 5.585 24.533 1.00 89.88 191 GLU A C 1
ATOM 1487 O O . GLU A 1 191 ? -2.332 5.562 24.649 1.00 89.88 191 GLU A O 1
ATOM 1492 N N . LEU A 1 192 ? -0.493 4.973 23.504 1.00 90.62 192 LEU A N 1
ATOM 1493 C CA . LEU A 1 192 ? -1.223 4.228 22.468 1.00 90.62 192 LEU A CA 1
ATOM 1494 C C . LEU A 1 192 ? -1.905 2.968 23.017 1.00 90.62 192 LEU A C 1
ATOM 1496 O O . LEU A 1 192 ? -3.059 2.712 22.674 1.00 90.62 192 LEU A O 1
ATOM 1500 N N . ALA A 1 193 ? -1.236 2.193 23.878 1.00 91.50 193 ALA A N 1
ATOM 1501 C CA . ALA A 1 193 ? -1.828 0.999 24.484 1.00 91.50 193 ALA A CA 1
ATOM 1502 C C . ALA A 1 193 ? -3.002 1.349 25.420 1.00 91.50 193 ALA A C 1
ATOM 1504 O O . ALA A 1 193 ? -4.057 0.716 25.351 1.00 91.50 193 ALA A O 1
ATOM 1505 N N . ALA A 1 194 ? -2.854 2.394 26.242 1.00 92.12 194 ALA A N 1
ATOM 1506 C CA . ALA A 1 194 ? -3.912 2.885 27.124 1.00 92.12 194 ALA A CA 1
ATOM 1507 C C . ALA A 1 194 ? -5.124 3.412 26.338 1.00 92.12 194 ALA A C 1
ATOM 1509 O O . ALA A 1 194 ? -6.271 3.157 26.713 1.00 92.12 194 ALA A O 1
ATOM 1510 N N . HIS A 1 195 ? -4.893 4.111 25.222 1.00 92.62 195 HIS A N 1
ATOM 1511 C CA . HIS A 1 195 ? -5.971 4.551 24.341 1.00 92.62 195 HIS A CA 1
ATOM 1512 C C . HIS A 1 195 ? -6.643 3.400 23.586 1.00 92.62 195 HIS A C 1
ATOM 1514 O O . HIS A 1 195 ? -7.868 3.395 23.487 1.00 92.62 195 HIS A O 1
ATOM 1520 N N . LEU A 1 196 ? -5.880 2.420 23.098 1.00 93.19 196 LEU A N 1
ATOM 1521 C CA . LEU A 1 196 ? -6.422 1.242 22.422 1.00 93.19 196 LEU A CA 1
ATOM 1522 C C . LEU A 1 196 ? -7.388 0.470 23.331 1.00 93.19 196 LEU A C 1
ATOM 1524 O O . LEU A 1 196 ? -8.495 0.149 22.904 1.00 93.19 196 LEU A O 1
ATOM 1528 N N . GLU A 1 197 ? -7.007 0.209 24.582 1.00 93.56 197 GLU A N 1
ATOM 1529 C CA . GLU A 1 197 ? -7.869 -0.520 25.520 1.00 93.56 197 GLU A CA 1
ATOM 1530 C C . GLU A 1 197 ? -9.123 0.288 25.891 1.00 93.56 197 GLU A C 1
ATOM 1532 O O . GLU A 1 197 ? -10.236 -0.232 25.863 1.00 93.56 197 GLU A O 1
ATOM 1537 N N . ASN A 1 198 ? -8.968 1.597 26.113 1.00 92.56 198 ASN A N 1
ATOM 1538 C CA . ASN A 1 198 ? -10.079 2.517 26.366 1.00 92.56 198 ASN A CA 1
ATOM 1539 C C . ASN A 1 198 ? -11.102 2.541 25.206 1.00 92.56 198 ASN A C 1
ATOM 1541 O O . ASN A 1 198 ? -12.306 2.610 25.451 1.00 92.56 198 ASN A O 1
ATOM 1545 N N . LEU A 1 199 ? -10.641 2.449 23.953 1.00 93.06 199 LEU A N 1
ATOM 1546 C CA . LEU A 1 199 ? -11.511 2.354 22.776 1.00 93.06 199 LEU A CA 1
ATOM 1547 C C . LEU A 1 199 ? -12.168 0.970 22.621 1.00 93.06 199 LEU A C 1
ATOM 1549 O O . LEU A 1 199 ? -13.322 0.910 22.195 1.00 93.06 199 LEU A O 1
ATOM 1553 N N . LYS A 1 200 ? -11.486 -0.127 22.987 1.00 93.38 200 LYS A N 1
ATOM 1554 C CA . LYS A 1 200 ? -12.083 -1.478 22.998 1.00 93.38 200 LYS A CA 1
ATOM 1555 C C . LYS A 1 200 ? -13.216 -1.595 24.012 1.00 93.38 200 LYS A C 1
ATOM 1557 O O . LYS A 1 200 ? -14.297 -2.041 23.651 1.00 93.38 200 LYS A O 1
ATOM 1562 N N . GLU A 1 201 ? -13.006 -1.132 25.244 1.00 93.69 201 GLU A N 1
ATOM 1563 C CA . GLU A 1 201 ? -14.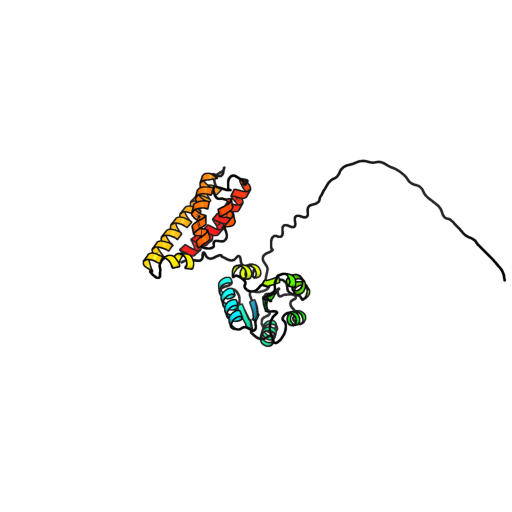086 -1.067 26.235 1.00 93.69 201 GLU A CA 1
ATOM 1564 C C . GLU A 1 201 ? -15.269 -0.241 25.697 1.00 93.69 201 GLU A C 1
ATOM 1566 O O . GLU A 1 201 ? -16.415 -0.675 25.775 1.00 93.69 201 GLU A O 1
ATOM 1571 N N . ALA A 1 202 ? -14.993 0.918 25.083 1.00 91.69 202 ALA A N 1
ATOM 1572 C CA . ALA A 1 202 ? -16.030 1.806 24.56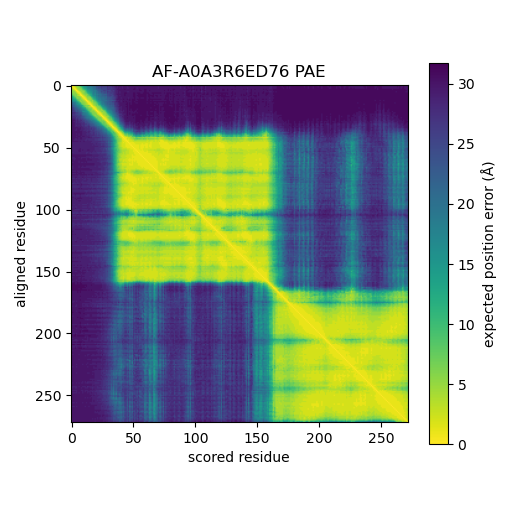1 1.00 91.69 202 ALA A CA 1
ATOM 1573 C C . ALA A 1 202 ? -16.859 1.204 23.408 1.00 91.69 202 ALA A C 1
ATOM 1575 O O . ALA A 1 202 ? -18.027 1.560 23.278 1.00 91.69 202 ALA A O 1
ATOM 1576 N N . ILE A 1 203 ? -16.303 0.312 22.571 1.00 91.94 203 ILE A N 1
ATOM 1577 C CA . ILE A 1 203 ? -17.079 -0.347 21.499 1.00 91.94 203 ILE A CA 1
ATOM 1578 C C . ILE A 1 203 ? -17.904 -1.545 22.000 1.00 91.94 203 ILE A C 1
ATOM 1580 O O . ILE A 1 203 ? -18.868 -1.931 21.336 1.00 91.94 203 ILE A O 1
ATOM 1584 N N . GLU A 1 204 ? -17.569 -2.112 23.162 1.00 90.44 204 GLU A N 1
ATOM 1585 C CA . GLU A 1 204 ? -18.328 -3.200 23.799 1.00 90.44 204 GLU A CA 1
ATOM 1586 C C . GLU A 1 204 ? -19.522 -2.696 24.641 1.00 90.44 204 GLU A C 1
ATOM 1588 O O . GLU A 1 204 ? -20.411 -3.480 24.974 1.00 90.44 204 GLU A O 1
ATOM 1593 N N . GLU A 1 205 ? -19.605 -1.391 24.931 1.00 89.50 205 GLU A N 1
ATOM 1594 C CA . GLU A 1 205 ? -20.757 -0.762 25.598 1.00 89.50 205 GLU A CA 1
ATOM 1595 C C . GLU A 1 205 ? -22.059 -0.898 24.765 1.00 89.50 205 GLU A C 1
ATOM 1597 O O . GLU A 1 205 ? -22.078 -0.661 23.550 1.00 89.50 205 GLU A O 1
ATOM 1602 N N . GLU A 1 206 ? -23.184 -1.230 25.426 1.00 83.56 206 GLU A N 1
ATOM 1603 C CA . GLU A 1 206 ? -24.519 -1.341 24.792 1.00 83.56 206 GLU A CA 1
ATOM 1604 C C . GLU A 1 206 ? -24.976 -0.026 24.134 1.00 83.56 206 GLU A C 1
ATOM 1606 O O . GLU A 1 206 ? -25.685 -0.050 23.132 1.00 83.56 206 GLU A O 1
ATOM 1611 N N . SER A 1 207 ? -24.534 1.115 24.668 1.00 87.94 207 SER A N 1
ATOM 1612 C CA . SER A 1 207 ? -24.766 2.460 24.133 1.00 87.94 207 SER A CA 1
ATOM 1613 C C . SER A 1 207 ? -23.450 3.231 24.139 1.00 87.94 207 SER A C 1
ATOM 1615 O O . SER A 1 207 ? -22.847 3.365 25.204 1.00 87.94 207 SER A O 1
ATOM 1617 N N . LEU A 1 208 ? -23.010 3.754 22.994 1.00 89.12 208 LEU A N 1
ATOM 1618 C CA . LEU A 1 208 ? -21.698 4.401 22.903 1.00 89.12 208 LEU A CA 1
ATOM 1619 C C . LEU A 1 208 ? -21.613 5.717 23.692 1.00 89.12 208 LEU A C 1
ATOM 1621 O O . LEU A 1 208 ? -22.349 6.671 23.431 1.00 89.12 208 LEU A O 1
ATOM 1625 N N . SER A 1 209 ? -20.614 5.826 24.568 1.00 91.75 209 SER A N 1
ATOM 1626 C CA . SER A 1 209 ? -20.224 7.104 25.167 1.00 91.75 209 SER A CA 1
ATOM 1627 C C . SER A 1 209 ? -19.424 7.969 24.176 1.00 91.75 209 SER A C 1
ATOM 1629 O O . SER A 1 209 ? -18.197 7.890 24.082 1.00 91.75 209 SER A O 1
ATOM 1631 N N . THR A 1 210 ? -20.112 8.832 23.421 1.00 91.44 210 THR A N 1
ATOM 1632 C CA . THR A 1 210 ? -19.484 9.729 22.425 1.00 91.44 210 THR A CA 1
ATOM 1633 C C . THR A 1 210 ? -18.486 10.716 23.042 1.00 91.44 210 THR A C 1
ATOM 1635 O O . THR A 1 210 ? -17.465 11.017 22.431 1.00 91.44 210 THR A O 1
ATOM 1638 N N . ASP A 1 211 ? -18.707 11.153 24.286 1.00 90.62 211 ASP A N 1
ATOM 1639 C CA . ASP A 1 211 ? -17.758 11.968 25.062 1.00 90.62 211 ASP A CA 1
ATOM 1640 C C . ASP A 1 211 ? -16.447 11.210 25.364 1.00 90.62 211 ASP A C 1
ATOM 1642 O O . ASP A 1 211 ? -15.355 11.767 25.214 1.00 90.62 211 ASP A O 1
ATOM 1646 N N . ARG A 1 212 ? -16.547 9.920 25.726 1.00 91.94 212 ARG A N 1
ATOM 1647 C CA . ARG A 1 212 ? -15.401 9.026 25.968 1.00 91.94 212 ARG A CA 1
ATOM 1648 C C . ARG A 1 212 ? -14.600 8.808 24.684 1.00 91.94 212 ARG A C 1
ATOM 1650 O O . ARG A 1 212 ? -13.382 8.998 24.682 1.00 91.94 212 ARG A O 1
ATOM 1657 N N . ILE A 1 213 ? -15.288 8.451 23.598 1.00 93.94 213 ILE A N 1
ATOM 1658 C CA . ILE A 1 213 ? -14.680 8.177 22.288 1.00 93.94 213 ILE A CA 1
ATOM 1659 C C . ILE A 1 213 ? -14.038 9.450 21.723 1.00 93.94 213 ILE A C 1
ATOM 1661 O O . ILE A 1 213 ? -12.872 9.414 21.339 1.00 93.94 213 ILE A O 1
ATOM 1665 N N . GLY A 1 214 ? -14.734 10.591 21.768 1.00 93.06 214 GLY A N 1
ATOM 1666 C CA . GLY A 1 214 ? -14.216 11.872 21.286 1.00 93.06 214 GLY A CA 1
ATOM 1667 C C . GLY A 1 214 ? -12.958 12.330 22.014 1.00 93.06 214 GLY A C 1
ATOM 1668 O O . GLY A 1 214 ? -11.975 12.712 21.379 1.00 93.06 214 GLY A O 1
ATOM 1669 N N . LYS A 1 215 ? -12.923 12.224 23.347 1.00 91.00 215 LYS A N 1
ATOM 1670 C CA . LYS A 1 215 ? -11.718 12.551 24.129 1.00 91.00 215 LYS A CA 1
ATOM 1671 C C . LYS A 1 215 ? -10.545 11.623 23.823 1.00 91.00 215 LYS A C 1
ATOM 1673 O O . LYS A 1 215 ? -9.400 12.067 23.876 1.00 91.00 215 LYS A O 1
ATOM 1678 N N . ALA A 1 216 ? -10.805 10.357 23.498 1.00 92.38 216 ALA A N 1
ATOM 1679 C CA . ALA A 1 216 ? -9.768 9.437 23.053 1.00 92.38 216 ALA A CA 1
ATOM 1680 C C . ALA A 1 216 ? -9.276 9.768 21.633 1.00 92.38 216 ALA A C 1
ATOM 1682 O O . ALA A 1 216 ? -8.069 9.884 21.432 1.00 92.38 216 ALA A O 1
ATOM 1683 N N . ALA A 1 217 ? -10.182 10.010 20.684 1.00 92.06 217 ALA A N 1
ATOM 1684 C CA . ALA A 1 217 ? -9.849 10.362 19.305 1.00 92.06 217 ALA A CA 1
ATOM 1685 C C . ALA A 1 217 ? -9.030 11.664 19.212 1.00 92.06 217 ALA A C 1
ATOM 1687 O O . ALA A 1 217 ? -7.972 11.683 18.586 1.00 92.06 217 ALA A O 1
ATOM 1688 N N . HIS A 1 218 ? -9.443 12.715 19.929 1.00 91.88 218 HIS A N 1
ATOM 1689 C CA . HIS A 1 218 ? -8.737 14.000 19.977 1.00 91.88 218 HIS A CA 1
ATOM 1690 C C . HIS A 1 218 ? -7.322 13.887 20.580 1.00 91.88 218 HIS A C 1
ATOM 1692 O O . HIS A 1 218 ? -6.405 14.567 20.125 1.00 91.88 218 HIS A O 1
ATOM 1698 N N . LYS A 1 219 ? -7.112 13.018 21.584 1.00 90.00 219 LYS A N 1
ATOM 1699 C CA . LYS A 1 219 ? -5.779 12.759 22.174 1.00 90.00 219 LYS A CA 1
ATOM 1700 C C . LYS A 1 219 ? -4.890 11.905 21.266 1.00 90.00 219 LYS A C 1
ATOM 1702 O O . LYS A 1 219 ? -3.682 12.118 21.232 1.00 90.00 219 LYS A O 1
ATOM 1707 N N . LEU A 1 220 ? -5.479 10.972 20.517 1.00 92.50 220 LEU A N 1
ATOM 1708 C CA . LEU A 1 220 ? -4.768 10.139 19.546 1.00 92.50 220 LEU A CA 1
ATOM 1709 C C . LEU A 1 220 ? -4.346 10.909 18.294 1.00 92.50 220 LEU A C 1
ATOM 1711 O O . LEU A 1 220 ? -3.263 10.655 17.773 1.00 92.50 220 LEU A O 1
ATOM 1715 N N . LEU A 1 221 ? -5.176 11.837 17.808 1.00 88.44 221 LEU A N 1
ATOM 1716 C CA . LEU A 1 221 ? -4.995 12.489 16.508 1.00 88.44 221 LEU A CA 1
ATOM 1717 C C . LEU A 1 221 ? -3.597 13.122 16.299 1.00 88.44 221 LEU A C 1
ATOM 1719 O O . LEU A 1 221 ? -3.038 12.905 15.223 1.00 88.44 221 LEU A O 1
ATOM 1723 N N . PRO A 1 222 ? -2.963 13.820 17.269 1.00 86.88 222 PRO A N 1
ATOM 1724 C CA . PRO A 1 222 ? -1.594 14.324 17.111 1.00 86.88 222 PRO A CA 1
ATOM 1725 C C . PRO A 1 222 ? -0.543 13.215 16.957 1.00 86.88 222 PRO A C 1
ATOM 1727 O O . PRO A 1 222 ? 0.315 13.303 16.080 1.00 86.88 222 PRO A O 1
ATOM 1730 N N . ILE A 1 223 ? -0.630 12.156 17.772 1.00 87.00 223 ILE A N 1
ATOM 1731 C CA . ILE A 1 223 ? 0.298 11.014 17.740 1.00 87.00 223 ILE A CA 1
ATOM 1732 C C . ILE A 1 223 ? 0.128 10.254 16.420 1.00 87.00 223 ILE A C 1
ATOM 1734 O O . ILE A 1 223 ? 1.102 10.018 15.710 1.00 87.00 223 ILE A O 1
ATOM 1738 N N . ALA A 1 224 ? -1.118 9.964 16.040 1.00 86.12 224 ALA A N 1
ATOM 1739 C CA . ALA A 1 224 ? -1.458 9.305 14.786 1.00 86.12 224 ALA A CA 1
ATOM 1740 C C . ALA A 1 224 ? -1.004 10.108 13.555 1.00 86.12 224 ALA A C 1
ATOM 1742 O O . ALA A 1 224 ? -0.511 9.518 12.596 1.00 86.12 224 ALA A O 1
ATOM 1743 N N . THR A 1 225 ? -1.119 11.444 13.590 1.00 82.50 225 THR A N 1
ATOM 1744 C CA . THR A 1 225 ? -0.649 12.334 12.510 1.00 82.50 225 THR A CA 1
ATOM 1745 C C . THR A 1 225 ? 0.872 12.282 12.383 1.00 82.50 225 THR A C 1
ATOM 1747 O O . THR A 1 225 ? 1.392 12.084 11.289 1.00 82.50 225 THR A O 1
ATOM 1750 N N . MET A 1 226 ? 1.589 12.404 13.504 1.00 78.56 226 MET A N 1
ATOM 1751 C CA . MET A 1 226 ? 3.054 12.338 13.558 1.00 78.56 226 MET A CA 1
ATOM 1752 C C . MET A 1 226 ? 3.603 10.974 13.114 1.00 78.56 226 MET A C 1
ATOM 1754 O O . MET A 1 226 ? 4.654 10.909 12.485 1.00 78.56 226 MET A O 1
ATOM 1758 N N . MET A 1 227 ? 2.876 9.895 13.407 1.00 79.94 227 MET A N 1
ATOM 1759 C CA . MET A 1 227 ? 3.212 8.526 13.011 1.00 79.94 227 MET A CA 1
ATOM 1760 C C . MET A 1 227 ? 2.656 8.129 11.631 1.00 79.94 227 MET A C 1
ATOM 1762 O O . MET A 1 227 ? 2.906 7.010 11.194 1.00 79.94 227 MET A O 1
ATOM 1766 N N . GLN A 1 228 ? 1.921 9.014 10.943 1.00 80.25 228 GLN A N 1
ATOM 1767 C CA . GLN A 1 228 ? 1.275 8.764 9.641 1.00 80.25 228 GLN A CA 1
ATOM 1768 C C . GLN A 1 228 ? 0.386 7.499 9.621 1.00 80.25 228 GLN A C 1
ATOM 1770 O O . GLN A 1 228 ? 0.383 6.719 8.669 1.00 80.25 228 GLN A O 1
ATOM 1775 N N . MET A 1 229 ? -0.378 7.276 10.695 1.00 82.75 229 MET A N 1
ATOM 1776 C CA . MET A 1 229 ? -1.247 6.102 10.834 1.00 82.75 229 MET A CA 1
ATOM 1777 C C . MET A 1 229 ? -2.434 6.152 9.861 1.00 82.75 229 MET A C 1
ATOM 1779 O O . MET A 1 229 ? -3.106 7.174 9.755 1.00 82.75 229 MET A O 1
ATOM 1783 N N . GLY A 1 230 ? -2.771 5.022 9.232 1.00 81.38 230 GLY A N 1
ATOM 1784 C CA . GLY A 1 230 ? -3.904 4.883 8.299 1.00 81.38 230 GLY A CA 1
ATOM 1785 C C . GLY A 1 230 ? -5.294 4.896 8.958 1.00 81.38 230 GLY A C 1
ATOM 1786 O O . GLY A 1 230 ? -6.073 3.974 8.750 1.00 81.38 230 GLY A O 1
ATOM 1787 N N . CYS A 1 231 ? -5.576 5.877 9.821 1.00 87.94 231 CYS A N 1
ATOM 1788 C CA . CYS A 1 231 ? -6.888 6.084 10.456 1.00 87.94 231 CYS A CA 1
ATOM 1789 C C . CYS A 1 231 ? -7.182 7.566 10.801 1.00 87.94 231 CYS A C 1
ATOM 1791 O O . CYS A 1 231 ? -7.918 7.869 11.743 1.00 87.94 231 CYS A O 1
ATOM 1793 N N . LEU A 1 232 ? -6.551 8.517 10.093 1.00 87.12 232 LEU A N 1
ATOM 1794 C CA . LEU A 1 232 ? -6.659 9.950 10.414 1.00 87.12 232 LEU A CA 1
ATOM 1795 C C . LEU A 1 232 ? -8.050 10.531 10.149 1.00 87.12 232 LEU A C 1
ATOM 1797 O O . LEU A 1 232 ? -8.495 11.377 10.922 1.00 87.12 232 LEU A O 1
ATOM 1801 N N . GLU A 1 233 ? -8.739 10.110 9.087 1.00 88.00 233 GLU A N 1
ATOM 1802 C CA . GLU A 1 233 ? -10.077 10.634 8.780 1.00 88.00 233 GLU A CA 1
ATOM 1803 C C . GLU A 1 233 ? -11.126 10.085 9.755 1.00 88.00 233 GLU A C 1
ATOM 1805 O O . GLU A 1 233 ? -12.025 10.811 10.180 1.00 88.00 233 GLU A O 1
ATOM 1810 N N . GLU A 1 234 ? -10.959 8.842 10.205 1.00 93.31 234 GLU A N 1
ATOM 1811 C CA . GLU A 1 234 ? -11.759 8.232 11.262 1.00 93.31 234 GLU A CA 1
ATOM 1812 C C . GLU A 1 234 ? -11.537 8.941 12.597 1.00 93.31 234 GLU A C 1
ATOM 1814 O O . GLU A 1 234 ? -12.509 9.305 13.253 1.00 93.31 234 GLU A O 1
ATOM 1819 N N . LEU A 1 235 ? -10.284 9.209 12.984 1.00 92.38 235 LEU A N 1
ATOM 1820 C CA . LEU A 1 235 ? -9.971 9.962 14.204 1.00 92.38 235 LEU A CA 1
ATOM 1821 C C . LEU A 1 235 ? -10.511 11.400 14.161 1.00 92.38 235 LEU A C 1
ATOM 1823 O O . LEU A 1 235 ? -11.004 11.888 15.179 1.00 92.38 235 LEU A O 1
ATOM 1827 N N . LYS A 1 236 ? -10.484 12.074 13.003 1.00 91.94 236 LYS A N 1
ATOM 1828 C CA . LYS A 1 236 ? -11.129 13.389 12.828 1.00 91.94 236 LYS A CA 1
ATOM 1829 C C . LYS A 1 236 ? -12.645 13.291 12.987 1.00 91.94 236 LYS A C 1
ATOM 1831 O O . LYS A 1 236 ? -13.203 14.011 13.804 1.00 91.94 236 LYS A O 1
ATOM 1836 N N . ALA A 1 237 ? -13.310 12.390 12.266 1.00 91.50 237 ALA A N 1
ATOM 1837 C CA . ALA A 1 237 ? -14.767 12.242 12.333 1.00 91.50 237 ALA A CA 1
ATOM 1838 C C . ALA A 1 237 ? -15.265 11.770 13.714 1.00 91.50 237 ALA A C 1
ATOM 1840 O O . ALA A 1 237 ? -16.374 12.105 14.121 1.00 91.50 237 ALA A O 1
ATOM 1841 N N . LEU A 1 238 ? -14.435 11.031 14.456 1.00 93.69 238 LEU A N 1
ATOM 1842 C CA . LEU A 1 238 ? -14.684 10.647 15.846 1.00 93.69 238 LEU A CA 1
ATOM 1843 C C . LEU A 1 238 ? -14.278 11.722 16.869 1.00 93.69 238 LEU A C 1
ATOM 1845 O O . LEU A 1 238 ? -14.499 11.509 18.057 1.00 93.69 238 LEU A O 1
ATOM 1849 N N . SER A 1 239 ? -13.691 12.856 16.470 1.00 92.12 239 SER A N 1
ATOM 1850 C CA . SER A 1 239 ? -13.316 13.927 17.408 1.00 92.12 239 SER A CA 1
ATOM 1851 C C . SER A 1 239 ? -14.556 14.674 17.950 1.00 92.12 239 SER A C 1
ATOM 1853 O O . SER A 1 239 ? -15.608 14.657 17.302 1.00 92.12 239 SER A O 1
ATOM 1855 N N . PRO A 1 240 ? -14.479 15.322 19.136 1.00 90.94 240 PRO A N 1
ATOM 1856 C CA . PRO A 1 240 ? -15.630 15.915 19.834 1.00 90.94 240 PRO A CA 1
ATOM 1857 C C . PRO A 1 240 ? -16.437 16.929 19.017 1.00 90.94 240 PRO A C 1
ATOM 1859 O O . PRO A 1 240 ? -17.615 17.140 19.293 1.00 90.94 240 PRO A O 1
ATOM 1862 N N . GLU A 1 241 ? -15.802 17.555 18.031 1.00 89.94 241 GLU A N 1
ATOM 1863 C CA . GLU A 1 241 ? -16.387 18.540 17.127 1.00 89.94 241 GLU A CA 1
ATOM 1864 C C . GLU A 1 241 ? -17.346 17.921 16.093 1.00 89.94 241 GLU A C 1
ATOM 1866 O O . GLU A 1 241 ? -18.229 18.625 15.612 1.00 89.94 241 GLU A O 1
ATOM 1871 N N . TYR A 1 242 ? -17.190 16.629 15.769 1.00 90.81 242 TYR A N 1
ATOM 1872 C CA . TYR A 1 242 ? -17.884 15.954 14.659 1.00 90.81 242 TYR A CA 1
ATOM 1873 C C . TYR A 1 242 ? -18.657 14.693 15.077 1.00 90.81 242 TYR A C 1
ATOM 1875 O O . TYR A 1 242 ? -19.673 14.367 14.469 1.00 90.81 242 TYR A O 1
ATOM 1883 N N . ILE A 1 243 ? -18.241 14.003 16.148 1.00 90.81 243 ILE A N 1
ATOM 1884 C CA . ILE A 1 243 ? -18.862 12.739 16.592 1.00 90.81 243 ILE A CA 1
ATOM 1885 C C . ILE A 1 243 ? -20.346 12.877 16.986 1.00 90.81 243 ILE A C 1
ATOM 1887 O O . ILE A 1 243 ? -21.073 11.889 17.018 1.00 90.81 243 ILE A O 1
ATOM 1891 N N . GLY A 1 244 ? -20.812 14.097 17.273 1.00 89.12 244 GLY A N 1
ATOM 1892 C CA . GLY A 1 244 ? -22.224 14.394 17.531 1.00 89.12 244 GLY A CA 1
ATOM 1893 C C . GLY A 1 244 ? -23.100 14.539 16.278 1.00 89.12 244 GLY A C 1
ATOM 1894 O O . GLY A 1 244 ? -24.315 14.653 16.423 1.00 89.12 244 GLY A O 1
ATOM 1895 N N . GLU A 1 245 ? -22.513 14.555 15.076 1.00 90.75 245 GLU A N 1
ATOM 1896 C CA . GLU A 1 245 ? -23.223 14.737 13.797 1.00 90.75 245 GLU A CA 1
ATOM 1897 C C . GLU A 1 245 ? -23.424 13.421 13.013 1.00 90.75 245 GLU A C 1
ATOM 1899 O O . GLU A 1 245 ? -24.149 13.413 12.019 1.00 90.75 245 GLU A O 1
ATOM 1904 N N . ILE A 1 246 ? -22.819 12.313 13.462 1.00 91.31 246 ILE A N 1
ATOM 1905 C CA . ILE A 1 246 ? -22.839 10.991 12.806 1.00 91.31 246 ILE A CA 1
ATOM 1906 C C . ILE A 1 246 ? -23.627 9.943 13.610 1.00 91.31 246 ILE A C 1
ATOM 1908 O O . ILE A 1 246 ? -23.723 10.013 14.835 1.00 91.31 246 ILE A O 1
ATOM 1912 N N . GLU A 1 247 ? -24.211 8.955 12.923 1.00 93.56 247 GLU A N 1
ATOM 1913 C CA . GLU A 1 247 ? -25.040 7.918 13.559 1.00 93.56 247 GLU A CA 1
ATOM 1914 C C . GLU A 1 247 ? -24.204 6.865 14.309 1.00 93.56 247 GLU A C 1
ATOM 1916 O O . GLU A 1 247 ? -23.090 6.531 13.908 1.00 93.56 247 GLU A O 1
ATOM 1921 N N . GLU A 1 248 ? -24.762 6.258 15.366 1.00 91.50 248 GLU A N 1
ATOM 1922 C CA . GLU A 1 248 ? -24.037 5.284 16.204 1.00 91.50 248 GLU A CA 1
ATOM 1923 C C . GLU A 1 248 ? -23.476 4.093 15.402 1.00 91.50 248 GLU A C 1
ATOM 1925 O O . GLU A 1 248 ? -22.384 3.606 15.696 1.00 91.50 248 GLU A O 1
ATOM 1930 N N . ALA A 1 249 ? -24.180 3.652 14.354 1.00 91.19 249 ALA A N 1
ATOM 1931 C CA . ALA A 1 249 ? -23.697 2.604 13.458 1.00 91.19 249 ALA A CA 1
ATOM 1932 C C . ALA A 1 249 ? -22.387 3.007 12.755 1.00 91.19 249 ALA A C 1
ATOM 1934 O O . ALA A 1 249 ? -21.423 2.242 12.773 1.00 91.19 249 ALA A O 1
ATOM 1935 N N . GLU A 1 250 ? -22.321 4.229 12.219 1.00 93.31 250 GLU A N 1
ATOM 1936 C CA . GLU A 1 250 ? -21.125 4.777 11.576 1.00 93.31 250 GLU A CA 1
ATOM 1937 C C . GLU A 1 250 ? -19.992 4.995 12.594 1.00 93.31 250 GLU A C 1
ATOM 1939 O O . GLU A 1 250 ? -18.839 4.660 12.312 1.00 93.31 250 GLU A O 1
ATOM 1944 N N . ILE A 1 251 ? -20.310 5.465 13.809 1.00 94.06 251 ILE A N 1
ATOM 1945 C CA . ILE A 1 251 ? -19.335 5.567 14.909 1.00 94.06 251 ILE A CA 1
ATOM 1946 C C . ILE A 1 251 ? -18.720 4.186 15.192 1.00 94.06 251 ILE A C 1
ATOM 1948 O O . ILE A 1 251 ? -17.496 4.072 15.261 1.00 94.06 251 ILE A O 1
ATOM 1952 N N . ARG A 1 252 ? -19.531 3.118 15.289 1.00 93.62 252 ARG A N 1
ATOM 1953 C CA . ARG A 1 252 ? -19.040 1.739 15.496 1.00 93.62 252 ARG A CA 1
ATOM 1954 C C . ARG A 1 252 ? -18.209 1.215 14.320 1.00 93.62 252 ARG A C 1
ATOM 1956 O O . ARG A 1 252 ? -17.343 0.373 14.546 1.00 93.62 252 ARG A O 1
ATOM 1963 N N . GLU A 1 253 ? -18.426 1.671 13.088 1.00 92.88 253 GLU A N 1
ATOM 1964 C CA . GLU A 1 253 ? -17.582 1.295 11.943 1.00 92.88 253 GLU A CA 1
ATOM 1965 C C . GLU A 1 253 ? -16.230 2.014 11.954 1.00 92.88 253 GLU A C 1
ATOM 1967 O O . GLU A 1 253 ? -15.194 1.343 11.944 1.00 92.88 253 GLU A O 1
ATOM 1972 N N . LYS A 1 254 ? -16.212 3.347 12.091 1.00 92.56 254 LYS A N 1
ATOM 1973 C CA . LYS A 1 254 ? -14.959 4.118 12.209 1.00 92.56 254 LYS A CA 1
ATOM 1974 C C . LYS A 1 254 ? -14.121 3.650 13.403 1.00 92.56 254 LYS A C 1
ATOM 1976 O O . LYS A 1 254 ? -12.905 3.505 13.299 1.00 92.56 254 LYS A O 1
ATOM 1981 N N . LEU A 1 255 ? -14.772 3.337 14.524 1.00 93.75 255 LEU A N 1
ATOM 1982 C CA . LEU A 1 255 ? -14.111 2.862 15.737 1.00 93.75 255 LEU A CA 1
ATOM 1983 C C . LEU A 1 255 ? -13.443 1.484 15.552 1.00 93.75 255 LEU A C 1
ATOM 1985 O O . LEU A 1 255 ? -12.355 1.276 16.086 1.00 93.75 255 LEU A O 1
ATOM 1989 N N . LYS A 1 256 ? -14.004 0.574 14.738 1.00 91.94 256 LYS A N 1
ATOM 1990 C CA . LYS A 1 256 ? -13.331 -0.694 14.369 1.00 91.94 256 LYS A CA 1
ATOM 1991 C C . LYS A 1 256 ? -12.055 -0.455 13.567 1.00 91.94 256 LYS A C 1
ATOM 1993 O O . LYS A 1 256 ? -11.053 -1.116 13.836 1.00 91.94 256 LYS A O 1
ATOM 1998 N N . VAL A 1 257 ? -12.081 0.472 12.605 1.00 89.12 257 VAL A N 1
ATOM 1999 C CA . VAL A 1 257 ? -10.898 0.837 11.803 1.00 89.12 257 VAL A CA 1
ATOM 2000 C C . VAL A 1 257 ? -9.802 1.382 12.719 1.00 89.12 257 VAL A C 1
ATOM 2002 O O . VAL A 1 257 ? -8.699 0.841 12.735 1.00 89.12 257 VAL A O 1
ATOM 2005 N N . VAL A 1 258 ? -10.129 2.357 13.575 1.00 91.94 258 VAL A N 1
ATOM 2006 C CA . VAL A 1 258 ? -9.191 2.933 14.557 1.00 91.94 258 VAL A CA 1
ATOM 2007 C C . VAL A 1 258 ? -8.614 1.859 15.488 1.00 91.94 258 VAL A C 1
ATOM 2009 O O . VAL A 1 258 ? -7.396 1.769 15.620 1.00 91.94 258 VAL A O 1
ATOM 2012 N N . ILE A 1 259 ? -9.444 0.998 16.090 1.00 92.50 259 ILE A N 1
ATOM 2013 C CA . ILE A 1 259 ? -8.984 -0.091 16.976 1.00 92.50 259 ILE A CA 1
ATOM 2014 C C . ILE A 1 259 ? -8.063 -1.075 16.237 1.00 92.50 259 ILE A C 1
ATOM 2016 O O . ILE A 1 259 ? -7.076 -1.536 16.814 1.00 92.50 259 ILE A O 1
ATOM 2020 N N . THR A 1 260 ? -8.347 -1.383 14.970 1.00 86.56 260 THR A N 1
ATOM 2021 C CA . THR A 1 260 ? -7.532 -2.297 14.152 1.00 86.56 260 THR A CA 1
ATOM 2022 C C . THR A 1 260 ? -6.165 -1.682 13.847 1.00 86.56 260 THR A C 1
ATOM 2024 O O . THR A 1 260 ? -5.137 -2.292 14.149 1.00 86.56 260 THR A O 1
ATOM 2027 N N . THR A 1 261 ? -6.138 -0.442 13.351 1.00 85.50 261 THR A N 1
ATOM 2028 C CA . THR A 1 261 ? -4.903 0.289 13.022 1.00 85.50 261 THR A CA 1
ATOM 2029 C C . THR A 1 261 ? -4.047 0.560 14.267 1.00 85.50 261 THR A C 1
ATOM 2031 O O . THR A 1 261 ? -2.827 0.398 14.216 1.00 85.50 261 THR A O 1
ATOM 2034 N N . LEU A 1 262 ? -4.655 0.885 15.417 1.00 88.50 262 LEU A N 1
ATOM 2035 C CA . LEU A 1 262 ? -3.929 0.993 16.690 1.00 88.50 262 LEU A CA 1
ATOM 2036 C C . LEU A 1 262 ? -3.396 -0.360 17.177 1.00 88.50 262 LEU A C 1
ATOM 2038 O O . LEU A 1 262 ? -2.281 -0.406 17.687 1.00 88.50 262 LEU A O 1
ATOM 2042 N N . SER A 1 263 ? -4.146 -1.456 17.021 1.00 87.62 263 SER A N 1
ATOM 2043 C CA . SER A 1 263 ? -3.679 -2.791 17.430 1.00 87.62 263 SER A CA 1
ATOM 2044 C C . SER A 1 263 ? -2.436 -3.220 16.649 1.00 87.62 263 SER A C 1
ATOM 2046 O O . SER A 1 263 ? -1.493 -3.736 17.249 1.00 87.62 263 SER A O 1
ATOM 2048 N N . ALA A 1 264 ? -2.401 -2.953 15.339 1.00 82.06 264 ALA A N 1
ATOM 2049 C CA . ALA A 1 264 ? -1.220 -3.177 14.507 1.00 82.06 264 ALA A CA 1
ATOM 2050 C C . ALA A 1 264 ? -0.040 -2.292 14.951 1.00 82.06 264 ALA A C 1
ATOM 2052 O O . ALA A 1 264 ? 1.030 -2.812 15.259 1.00 82.06 264 ALA A O 1
ATOM 2053 N N . ALA A 1 265 ? -0.252 -0.977 15.083 1.00 83.19 265 ALA A N 1
ATOM 2054 C CA . ALA A 1 265 ? 0.794 -0.035 15.489 1.00 83.19 265 ALA A CA 1
ATOM 2055 C C . ALA A 1 265 ? 1.388 -0.354 16.875 1.00 83.19 265 ALA A C 1
ATOM 2057 O O . ALA A 1 265 ? 2.605 -0.322 17.046 1.00 83.19 265 ALA A O 1
ATOM 2058 N N . VAL A 1 266 ? 0.556 -0.715 17.859 1.00 85.75 266 VAL A N 1
ATOM 2059 C CA . VAL A 1 266 ? 1.017 -1.150 19.189 1.00 85.75 266 VAL A CA 1
ATOM 2060 C C . VAL A 1 266 ? 1.807 -2.460 19.089 1.00 85.75 266 VAL A C 1
ATOM 2062 O O . VAL A 1 266 ? 2.871 -2.566 19.696 1.00 85.75 266 VAL A O 1
ATOM 2065 N N . SER A 1 267 ? 1.347 -3.437 18.300 1.00 81.50 267 SER A N 1
ATOM 2066 C CA . SER A 1 267 ? 2.069 -4.701 18.097 1.00 81.50 267 SER A CA 1
ATOM 2067 C C . SER A 1 267 ? 3.455 -4.488 17.475 1.00 81.50 267 SER A C 1
ATOM 2069 O O . SER A 1 267 ? 4.432 -5.046 17.970 1.00 81.50 267 SER A O 1
ATOM 2071 N N . ASP A 1 268 ? 3.560 -3.652 16.440 1.00 75.56 268 ASP A N 1
ATOM 2072 C CA . ASP A 1 268 ? 4.832 -3.317 15.786 1.00 75.56 268 ASP A CA 1
ATOM 2073 C C . ASP A 1 268 ? 5.807 -2.626 16.752 1.00 75.56 268 ASP A C 1
ATOM 2075 O O . ASP A 1 268 ? 6.991 -2.969 16.803 1.00 75.56 268 ASP A O 1
ATOM 2079 N N . LEU A 1 269 ? 5.309 -1.697 17.577 1.00 76.31 269 LEU A N 1
ATOM 2080 C CA . LEU A 1 269 ? 6.116 -1.024 18.595 1.00 76.31 269 LEU A CA 1
ATOM 2081 C C . LEU A 1 269 ? 6.597 -1.977 19.700 1.00 76.31 269 LEU A C 1
ATOM 2083 O O . LEU A 1 269 ? 7.681 -1.770 20.232 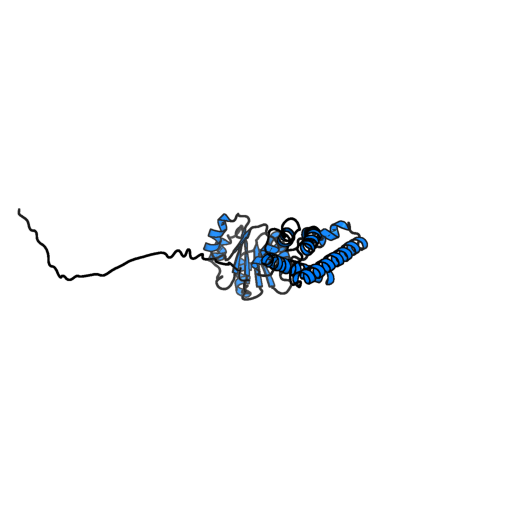1.00 76.31 269 LEU A O 1
ATOM 2087 N N . TYR A 1 270 ? 5.837 -3.011 20.071 1.00 72.19 270 TYR A N 1
ATOM 2088 C CA . TYR A 1 270 ? 6.293 -4.020 21.042 1.00 72.19 270 TYR A CA 1
ATOM 2089 C C . TYR A 1 270 ? 7.163 -5.129 20.424 1.00 72.19 270 TYR A C 1
ATOM 2091 O O . TYR A 1 270 ? 7.843 -5.841 21.162 1.00 72.19 270 TYR A O 1
ATOM 2099 N N . ALA A 1 271 ? 7.194 -5.245 19.094 1.00 66.44 271 ALA A N 1
ATOM 2100 C CA . ALA A 1 271 ? 8.145 -6.074 18.352 1.00 66.44 271 ALA A CA 1
ATOM 2101 C C . ALA A 1 271 ? 9.483 -5.357 18.046 1.00 66.44 271 ALA A C 1
ATOM 2103 O O . ALA A 1 271 ? 10.370 -5.980 17.456 1.00 66.44 271 ALA A O 1
ATOM 2104 N N . SER A 1 272 ? 9.609 -4.079 18.441 1.00 56.31 272 SER A N 1
ATOM 2105 C CA . SER A 1 272 ? 10.757 -3.182 18.209 1.00 56.31 272 SER A CA 1
ATOM 2106 C C . SER A 1 272 ? 11.460 -2.772 19.510 1.00 56.31 272 SER A C 1
ATOM 2108 O O . SER A 1 272 ? 12.644 -3.138 19.656 1.00 56.31 272 SER A O 1
#

Mean predicted aligned error: 17.32 Å

Sequence (272 aa):
MEESQEMAPSEVKHDPSPDSAQDKEGQNSGSHQVTDIKKKPEFANHKILILDDDKLQLQLLQEMLRRIVGDTWQVFACNHVMDALTTLHNEQPALMLMDIEMPEMNGMDMIAHINHTQMTVVAMTAHDTSILGQLLKAGFDDCLFKPFSMEKLSDILGIESQSKPQLDSLLAFAEGDEEAAKEILDTVKQELAAHLENLKEAIEEESLSTDRIGKAAHKLLPIATMMQMGCLEELKALSPEYIGEIEEAEIREKLKVVITTLSAAVSDLYAS

Foldseek 3Di:
DDDDDDDDDDDDDDDDDDDDDDDDDDDDPPDPPPPCPPPLDDFPAQEEEEEALPPVVQVVVVVLVCVQQPPRHHYHGDNDPVVVVVCCVPPVGQEYEYEQPDPPHGVLVVLQVDDCVRHAYEYEYCDDPPCQVVCVVSHHPYYDHPPDDSCVVCSVNSHRPLLQQQLVLQCVVVVPPPVSSVVSLVVLLVLLVVLLVQLVVQLPDPDHPLVSQQVSLVVCQVSCVSRVFPLNVLSVCSHPVHVVPDDPVVVSVSSVVVSVSSVSNSVSSVVD

Nearest PDB structures (foldseek):
  6swl-assembly2_B  TM=8.832E-01  e=3.412E-06  Geobacillus stearothermophilus
  4le2-assembly3_B-2  TM=8.304E-01  e=5.101E-05  Bacillus subtilis subsp. subtilis str. 168
  6oaq-assembly1_B  TM=6.165E-01  e=1.812E-06  [Leptolyngbya] sp. JSC-1
  6ob8-assembly1_B  TM=5.932E-01  e=5.727E-06  [Leptolyngbya] sp. JSC-1
  3eq2-assembly1_A  TM=5.764E-01  e=1.079E-05  Pseudomonas aeruginosa